Protein AF-0000000071788350 (afdb_homodimer)

Organism: Haemonchus contortus (NCBI:txid6289)

pLDDT: mean 89.68, std 15.96, range [26.06, 98.94]

Secondary structure (DSSP, 8-state):
--------------------EEEEEEEEEES-EEEEEE-SSHHHHHHHHHT-TT--EEEEETTTTEEEEESS--EEEEEEEEEEEEE--BGGGTBEEEEEEEEEEESS-EEEESSHHHHHHHTTTTSEEEEEPPPGGG----EEEEEESEEEEEEEEEEEEEEE---GGGS--/--------------------EEEEEEEEEES-EEEEEE-SSHHHHHHHHHT-TT--EEEEETTTTEEEEESS--EEEEEEEEEEEEE--BGGGTBEEEEEEEEEEESS-EEEESSHHHHHHHTTTTSEEEEEPPPGGG----EEEEEESEEEEEEEEEEEEEEE---GGGS--

Sequence (346 aa):
MIVLLVILTVLPSSRAISSTCFYLPNINLKGGTYDEFDASDITQCCIQCASQPCCAGYTYSKALKRCFMKSSINYSEQEDMMISGIRANANGGVGAKMKNVKIEGSGGSRITLENSDECQQYCTAFGVYSWSPPRYDDGRTSGECSCMKRITAVKYHFGSQSAIFPTVANLRIMIVLLVILTVLPSSRAISSTCFYLPNINLKGGTYDEFDASDITQCCIQCASQPCCAGYTYSKALKRCFMKSSINYSEQEDMMISGIRANANGGVGAKMKNVKIEGSGGSRITLENSDECQQYCTAFGVYSWSPPRYDDGRTSGECSCMKRITAVKYHFGSQSAIFPTVANLRI

Solvent-accessible surface area (backbone atoms only — not comparable to full-atom values): 18035 Å² total; per-residue (Å²): 136,87,82,82,79,81,81,81,76,80,74,79,78,73,73,73,74,72,56,38,54,48,77,34,77,32,24,32,65,40,55,6,44,58,47,69,48,82,34,96,46,64,66,56,47,36,47,56,32,56,72,34,89,55,40,43,25,35,25,29,31,66,85,74,30,30,28,39,33,13,36,22,59,42,33,48,43,78,34,85,55,19,34,17,32,38,38,37,73,25,80,93,42,58,14,27,70,36,69,24,24,37,56,39,56,42,84,56,52,77,51,75,36,75,47,50,69,61,34,49,64,72,22,42,84,40,27,23,33,18,24,32,64,45,57,81,88,64,78,49,78,45,11,45,24,34,27,16,63,39,79,66,39,43,28,48,33,87,75,10,33,22,36,41,39,70,27,64,86,72,49,79,121,135,87,81,82,80,80,82,82,76,80,72,80,77,72,73,71,76,71,59,36,54,49,76,34,78,32,25,33,63,40,54,7,45,57,49,68,49,80,33,96,44,65,66,55,46,36,47,57,31,56,72,33,89,54,38,43,24,34,26,28,30,66,86,74,30,30,27,40,33,13,36,21,58,42,32,48,44,78,34,84,57,20,35,18,32,37,39,37,73,24,80,93,40,60,15,26,68,38,70,24,24,38,58,39,57,43,84,57,52,76,50,74,35,73,45,48,70,60,33,49,64,73,24,43,83,40,26,23,33,18,23,33,63,44,56,82,88,64,77,50,78,44,11,45,23,36,26,15,64,38,78,67,40,44,30,48,32,86,74,11,34,22,36,41,40,69,26,66,84,72,49,79,122

InterPro domains:
  IPR000177 Apple domain [SM00223] (21-89)
  IPR000177 Apple domain [cd01100] (18-87)
  IPR003609 PAN/Apple domain [PS50948] (21-101)

Nearest PDB structures (foldseek):
  7qox-assembly1_A  TM=4.483E-01  e=6.383E-08  Homo sapiens
  7qot-assembly2_B  TM=4.403E-01  e=4.662E-07  Homo sapiens
  4a5v-assembly1_A  TM=4.209E-01  e=4.733E-05  Toxoplasma gondii RH
  2ll4-assembly1_M  TM=8.915E-01  e=3.122E-02  Toxoplasma gondii
  2yil-assembly1_A  TM=4.833E-01  e=4.631E-04  Sarcocystis muris

Radius of gyration: 24.4 Å; Cα contacts (8 Å, |Δi|>4): 890; chains: 2; bounding box: 67×64×84 Å

Structure (mmCIF, N/CA/C/O backbone):
data_AF-0000000071788350-model_v1
#
loop_
_entity.id
_entity.type
_entity.pdbx_description
1 polymer 'Apple domain-containing protein'
#
loop_
_atom_site.group_PDB
_atom_site.id
_atom_site.type_symbol
_atom_site.label_atom_id
_atom_site.label_alt_id
_atom_site.label_comp_id
_atom_site.label_asym_id
_atom_site.label_entity_id
_atom_site.label_seq_id
_atom_site.pdbx_PDB_ins_code
_atom_site.Cartn_x
_atom_site.Cartn_y
_atom_site.Cartn_z
_atom_site.occupancy
_atom_site.B_iso_or_equiv
_atom_site.auth_seq_id
_atom_site.auth_comp_id
_atom_site.auth_asym_id
_atom_site.auth_atom_id
_atom_site.pdbx_PDB_model_num
ATOM 1 N N . MET A 1 1 ? -2.822 -20.406 64.25 1 48.28 1 MET A N 1
ATOM 2 C CA . MET A 1 1 ? -2.125 -19.5 63.312 1 48.28 1 MET A CA 1
ATOM 3 C C . MET A 1 1 ? -2.652 -19.641 61.906 1 48.28 1 MET A C 1
ATOM 5 O O . MET A 1 1 ? -2.465 -20.672 61.25 1 48.28 1 MET A O 1
ATOM 9 N N . ILE A 1 2 ? -3.822 -19 61.5 1 60.75 2 ILE A N 1
ATOM 10 C CA . ILE A 1 2 ? -4.457 -19 60.188 1 60.75 2 ILE A CA 1
ATOM 11 C C . ILE A 1 2 ? -3.6 -18.203 59.219 1 60.75 2 ILE A C 1
ATOM 13 O O . ILE A 1 2 ? -3.348 -17.016 59.438 1 60.75 2 ILE A O 1
ATOM 17 N N . VAL A 1 3 ? -2.715 -18.875 58.344 1 62.09 3 VAL A N 1
ATOM 18 C CA . VAL A 1 3 ? -1.925 -18.312 57.25 1 62.09 3 VAL A CA 1
ATOM 19 C C . VAL A 1 3 ? -2.852 -17.828 56.125 1 62.09 3 VAL A C 1
ATOM 21 O O . VAL A 1 3 ? -3.553 -18.641 55.5 1 62.09 3 VAL A O 1
ATOM 24 N N . LEU A 1 4 ? -3.281 -16.516 56.188 1 62.19 4 LEU A N 1
ATOM 25 C CA . LEU A 1 4 ? -3.994 -15.891 55.062 1 62.19 4 LEU A CA 1
ATOM 26 C C . LEU A 1 4 ? -3.105 -15.812 53.844 1 62.19 4 LEU A C 1
ATOM 28 O O . LEU A 1 4 ? -2.092 -15.109 53.844 1 62.19 4 LEU A O 1
ATOM 32 N N . LEU A 1 5 ? -3.188 -16.797 52.844 1 62.38 5 LEU A N 1
ATOM 33 C CA . LEU A 1 5 ? -2.518 -16.75 51.562 1 62.38 5 LEU A CA 1
ATOM 34 C C . LEU A 1 5 ? -3.154 -15.695 50.656 1 62.38 5 LEU A C 1
ATOM 36 O O . LEU A 1 5 ? -4.312 -15.836 50.25 1 62.38 5 LEU A O 1
ATOM 40 N N . VAL A 1 6 ? -2.609 -14.445 50.625 1 62.16 6 VAL A N 1
ATOM 41 C CA . VAL A 1 6 ? -3.043 -13.422 49.688 1 62.16 6 VAL A CA 1
ATOM 42 C C . VAL A 1 6 ? -2.584 -13.789 48.281 1 62.16 6 VAL A C 1
ATOM 44 O O . VAL A 1 6 ? -1.383 -13.844 48 1 62.16 6 VAL A O 1
ATOM 47 N N . ILE A 1 7 ? -3.514 -14.375 47.375 1 61.56 7 ILE A N 1
ATOM 48 C CA . ILE A 1 7 ? -3.232 -14.578 45.969 1 61.56 7 ILE A CA 1
ATOM 49 C C . ILE A 1 7 ? -3.295 -13.25 45.219 1 61.56 7 ILE A C 1
ATOM 51 O O . ILE A 1 7 ? -4.363 -12.641 45.125 1 61.56 7 ILE A O 1
ATOM 55 N N . LEU A 1 8 ? -2.117 -12.594 44.938 1 59.84 8 LEU A N 1
ATOM 56 C CA . LEU A 1 8 ? -2.049 -11.438 44.031 1 59.84 8 LEU A CA 1
ATOM 57 C C . LEU A 1 8 ? -2.246 -11.859 42.594 1 59.84 8 LEU A C 1
ATOM 59 O O . LEU A 1 8 ? -1.359 -12.469 42 1 59.84 8 LEU A O 1
ATOM 63 N N . THR A 1 9 ? -3.482 -11.844 42.094 1 59.81 9 THR A N 1
ATOM 64 C CA . THR A 1 9 ? -3.703 -12.07 40.656 1 59.81 9 THR A CA 1
ATOM 65 C C . THR A 1 9 ? -3.281 -10.852 39.844 1 59.81 9 THR A C 1
ATOM 67 O O . THR A 1 9 ? -3.807 -9.75 40.031 1 59.81 9 THR A O 1
ATOM 70 N N . VAL A 1 10 ? -2.162 -10.812 39.281 1 60.16 10 VAL A N 1
ATOM 71 C CA . VAL A 1 10 ? -1.754 -9.805 38.312 1 60.16 10 VAL A CA 1
ATOM 72 C C . VAL A 1 10 ? -2.65 -9.891 37.094 1 60.16 10 VAL A C 1
ATOM 74 O O . VAL A 1 10 ? -2.596 -10.867 36.344 1 60.16 10 VAL A O 1
ATOM 77 N N . LEU A 1 11 ? -3.752 -9.102 37.062 1 59.94 11 LEU A N 1
ATOM 78 C CA . LEU A 1 11 ? -4.496 -8.969 35.812 1 59.94 11 LEU A CA 1
ATOM 79 C C . LEU A 1 11 ? -3.643 -8.305 34.719 1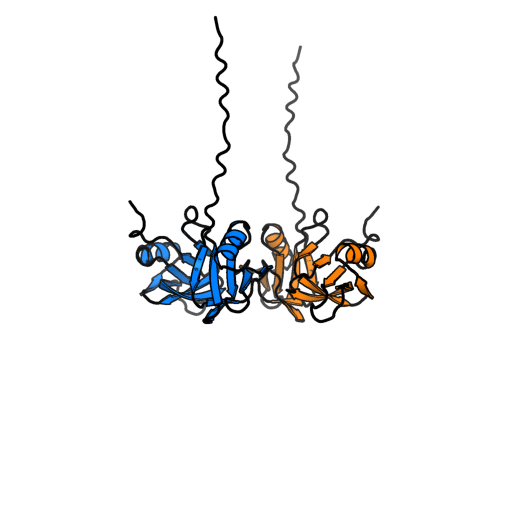 59.94 11 LEU A C 1
ATOM 81 O O . LEU A 1 11 ? -3.041 -7.258 34.969 1 59.94 11 LEU A O 1
ATOM 85 N N . PRO A 1 12 ? -3.34 -9.023 33.656 1 58.62 12 PRO A N 1
ATOM 86 C CA . PRO A 1 12 ? -2.639 -8.328 32.562 1 58.62 12 PRO A CA 1
ATOM 87 C C . PRO A 1 12 ? -3.404 -7.113 32.062 1 58.62 12 PRO A C 1
ATOM 89 O O . PRO A 1 12 ? -4.605 -7.203 31.797 1 58.62 12 PRO A O 1
ATOM 92 N N . SER A 1 13 ? -3.016 -5.922 32.281 1 54.94 13 SER A N 1
ATOM 93 C CA . SER A 1 13 ? -3.592 -4.73 31.672 1 54.94 13 SER A CA 1
ATOM 94 C C . SER A 1 13 ? -3.52 -4.805 30.156 1 54.94 13 SER A C 1
ATOM 96 O O . SER A 1 13 ? -2.438 -4.688 29.578 1 54.94 13 SER A O 1
ATOM 98 N N . SER A 1 14 ? -4.453 -5.43 29.531 1 51.44 14 SER A N 1
ATOM 99 C CA . SER A 1 14 ? -4.449 -5.285 28.078 1 51.44 14 SER A CA 1
ATOM 100 C C . SER A 1 14 ? -4.559 -3.818 27.672 1 51.44 14 SER A C 1
ATOM 102 O O . SER A 1 14 ? -5.562 -3.162 27.953 1 51.44 14 SER A O 1
ATOM 104 N N . ARG A 1 15 ? -3.496 -3.084 27.578 1 50.88 15 ARG A N 1
ATOM 105 C CA . ARG A 1 15 ? -3.561 -1.738 27.016 1 50.88 15 ARG A CA 1
ATOM 106 C C . ARG A 1 15 ? -4.469 -1.699 25.781 1 50.88 15 ARG A C 1
ATOM 108 O O . ARG A 1 15 ? -4.23 -2.41 24.812 1 50.88 15 ARG A O 1
ATOM 115 N N . ALA A 1 16 ? -5.676 -1.29 26.016 1 51.38 16 ALA A N 1
ATOM 116 C CA . ALA A 1 16 ? -6.555 -1.064 24.875 1 51.38 16 ALA A CA 1
ATOM 117 C C . ALA A 1 16 ? -5.867 -0.214 23.812 1 51.38 16 ALA A C 1
ATOM 119 O O . ALA A 1 16 ? -5.383 0.883 24.109 1 51.38 16 ALA A O 1
ATOM 120 N N . ILE A 1 17 ? -5.176 -0.782 22.859 1 52.47 17 ILE A N 1
ATOM 121 C CA . ILE A 1 17 ? -4.684 0.038 21.766 1 52.47 17 ILE A CA 1
ATOM 122 C C . ILE A 1 17 ? -5.781 0.997 21.312 1 52.47 17 ILE A C 1
ATOM 124 O O . ILE A 1 17 ? -6.891 0.57 20.984 1 52.47 17 ILE A O 1
ATOM 128 N N . SER A 1 18 ? -5.945 2.166 21.953 1 56.81 18 SER A N 1
ATOM 129 C CA . SER A 1 18 ? -6.898 3.176 21.5 1 56.81 18 SER A CA 1
ATOM 130 C C . SER A 1 18 ? -6.914 3.277 19.984 1 56.81 18 SER A C 1
ATOM 132 O O . SER A 1 18 ? -5.859 3.377 19.344 1 56.81 18 SER A O 1
ATOM 134 N N . SER A 1 19 ? -7.875 2.686 19.109 1 68.44 19 SER A N 1
ATOM 135 C CA . SER A 1 19 ? -8.086 2.727 17.672 1 68.44 19 SER A CA 1
ATOM 136 C C . SER A 1 19 ? -8.312 4.156 17.188 1 68.44 19 SER A C 1
ATOM 138 O O . SER A 1 19 ? -9.453 4.625 17.125 1 68.44 19 SER A O 1
ATOM 140 N N . THR A 1 20 ? -7.168 4.969 17.109 1 88.31 20 THR A N 1
ATOM 141 C CA . THR A 1 20 ? -7.391 6.352 16.719 1 88.31 20 THR A CA 1
ATOM 142 C C . THR A 1 20 ? -7.031 6.559 15.242 1 88.31 20 THR A C 1
ATOM 144 O O . THR A 1 20 ? -5.996 6.074 14.781 1 88.31 20 THR A O 1
ATOM 147 N N . CYS A 1 21 ? -8 7.07 14.562 1 95.94 21 CYS A N 1
ATOM 148 C CA . CYS A 1 21 ? -7.809 7.492 13.18 1 95.94 21 CYS A CA 1
ATOM 149 C C . CYS A 1 21 ? -8.164 8.969 13.008 1 95.94 21 CYS A C 1
ATOM 151 O O . CYS A 1 21 ? -9.031 9.484 13.711 1 95.94 21 CYS A O 1
ATOM 153 N N . PHE A 1 22 ? -7.445 9.609 12.125 1 96 22 PHE A N 1
ATOM 154 C CA . PHE A 1 22 ? -7.754 10.984 11.766 1 96 22 PHE A CA 1
ATOM 155 C C . PHE A 1 22 ? -8.625 11.039 10.516 1 96 22 PHE A C 1
ATOM 157 O O . PHE A 1 22 ? -8.203 10.609 9.438 1 96 22 PHE A O 1
ATOM 164 N N . TYR A 1 23 ? -9.711 11.602 10.664 1 95.62 23 TYR A N 1
ATOM 165 C CA . TYR A 1 23 ? -10.695 11.578 9.586 1 95.62 23 TYR A CA 1
ATOM 166 C C . TYR A 1 23 ? -10.391 12.633 8.539 1 95.62 23 TYR A C 1
ATOM 168 O O . TYR A 1 23 ? -10 13.758 8.867 1 95.62 23 TYR A O 1
ATOM 176 N N . LEU A 1 24 ? -10.578 12.242 7.258 1 97.44 24 LEU A N 1
ATOM 177 C CA . LEU A 1 24 ? -10.461 13.109 6.09 1 97.44 24 LEU A CA 1
ATOM 178 C C . LEU A 1 24 ? -11.773 13.164 5.32 1 97.44 24 LEU A C 1
ATOM 180 O O . LEU A 1 24 ? -11.961 12.438 4.34 1 97.44 24 LEU A O 1
ATOM 184 N N . PRO A 1 25 ? -12.594 14.102 5.68 1 96.88 25 PRO A N 1
ATOM 185 C CA . PRO A 1 25 ? -13.898 14.172 5.016 1 96.88 25 PRO A CA 1
ATOM 186 C C . PRO A 1 25 ? -13.789 14.523 3.535 1 96.88 25 PRO A C 1
ATOM 188 O O . PRO A 1 25 ? -12.945 15.336 3.15 1 96.88 25 PRO A O 1
ATOM 191 N N . ASN A 1 26 ? -14.578 13.875 2.705 1 97.88 26 ASN A N 1
ATOM 192 C CA . ASN A 1 26 ? -14.711 14.141 1.276 1 97.88 26 ASN A CA 1
ATOM 193 C C . ASN A 1 26 ? -13.414 13.844 0.53 1 97.88 26 ASN A C 1
ATOM 195 O O . ASN A 1 26 ? -13.133 14.461 -0.501 1 97.88 26 ASN A O 1
ATOM 199 N N . ILE A 1 27 ? -12.609 13.094 1.133 1 98.5 27 ILE A N 1
ATOM 200 C CA . ILE A 1 27 ? -11.352 12.703 0.501 1 98.5 27 ILE A CA 1
ATOM 201 C C . ILE A 1 27 ? -11.367 11.203 0.212 1 98.5 27 ILE A C 1
ATOM 203 O O . ILE A 1 27 ? -11.664 10.398 1.096 1 98.5 27 ILE A O 1
ATOM 207 N N . ASN A 1 28 ? -11.133 10.875 -1.004 1 98.88 28 ASN A N 1
ATOM 208 C CA . ASN A 1 28 ? -10.977 9.508 -1.472 1 98.88 28 ASN A CA 1
ATOM 209 C C . ASN A 1 28 ? -9.508 9.156 -1.687 1 98.88 28 ASN A C 1
ATOM 211 O O . ASN A 1 28 ? -8.875 9.648 -2.625 1 98.88 28 ASN A O 1
ATOM 215 N N . LEU A 1 29 ? -8.945 8.32 -0.759 1 98.75 29 LEU A N 1
ATOM 216 C CA . LEU A 1 29 ? -7.586 7.836 -0.967 1 98.75 29 LEU A CA 1
ATOM 217 C C . LEU A 1 29 ? -7.547 6.785 -2.074 1 98.75 29 LEU A C 1
ATOM 219 O O . LEU A 1 29 ? -8.203 5.746 -1.976 1 98.75 29 LEU A O 1
ATOM 223 N N . LYS A 1 30 ? -6.758 7.102 -3.055 1 98.38 30 LYS A N 1
ATOM 224 C CA . LYS A 1 30 ? -6.621 6.203 -4.195 1 98.38 30 LYS A CA 1
ATOM 225 C C . LYS A 1 30 ? -5.312 5.418 -4.121 1 98.38 30 LYS A C 1
ATOM 227 O O . LYS A 1 30 ? -4.277 5.957 -3.732 1 98.38 30 LYS A O 1
ATOM 232 N N . GLY A 1 31 ? -5.43 4.16 -4.488 1 96.62 31 GLY A N 1
ATOM 233 C CA . GLY A 1 31 ? -4.258 3.307 -4.426 1 96.62 31 GLY A CA 1
ATOM 234 C C . GLY A 1 31 ? -3.992 2.754 -3.037 1 96.62 31 GLY A C 1
ATOM 235 O O . GLY A 1 31 ? -4.613 3.184 -2.064 1 96.62 31 GLY A O 1
ATOM 236 N N . GLY A 1 32 ? -3.17 1.721 -2.943 1 98.5 32 GLY A N 1
ATOM 237 C CA . GLY A 1 32 ? -2.701 1.191 -1.674 1 98.5 32 GLY A CA 1
ATOM 238 C C . GLY A 1 32 ? -3.68 0.229 -1.029 1 98.5 32 GLY A C 1
ATOM 239 O O . GLY A 1 32 ? -3.465 -0.225 0.096 1 98.5 32 GLY A O 1
ATOM 240 N N . THR A 1 33 ? -4.777 -0.065 -1.741 1 98.81 33 THR A N 1
ATOM 241 C CA . THR A 1 33 ? -5.793 -0.948 -1.173 1 98.81 33 THR A CA 1
ATOM 242 C C . THR A 1 33 ? -5.262 -2.375 -1.06 1 98.81 33 THR A C 1
ATOM 244 O O . THR A 1 33 ? -4.746 -2.93 -2.031 1 98.81 33 THR A O 1
ATOM 247 N N . TYR A 1 34 ? -5.363 -2.918 0.165 1 98.44 34 TYR A N 1
ATOM 248 C CA . TYR A 1 34 ? -4.895 -4.289 0.336 1 98.44 34 TYR A CA 1
ATOM 249 C C . TYR A 1 34 ? -6.023 -5.195 0.813 1 98.44 34 TYR A C 1
ATOM 251 O O . TYR A 1 34 ? -5.902 -6.422 0.77 1 98.44 34 TYR A O 1
ATOM 259 N N . ASP A 1 35 ? -7.141 -4.562 1.257 1 98.56 35 ASP A N 1
ATOM 260 C CA . ASP A 1 35 ? -8.305 -5.301 1.746 1 98.56 35 ASP A CA 1
ATOM 261 C C . ASP A 1 35 ? -9.555 -4.43 1.715 1 98.56 35 ASP A C 1
ATOM 263 O O . ASP A 1 35 ? -9.469 -3.209 1.569 1 98.56 35 ASP A O 1
ATOM 267 N N . GLU A 1 36 ? -10.617 -5.055 1.751 1 98.75 36 GLU A N 1
ATOM 268 C CA . GLU A 1 36 ? -11.891 -4.34 1.836 1 98.75 36 GLU A CA 1
ATOM 269 C C . GLU A 1 36 ? -12.961 -5.199 2.5 1 98.75 36 GLU A C 1
ATOM 271 O O . GLU A 1 36 ? -12.805 -6.418 2.621 1 98.75 36 GLU A O 1
ATOM 276 N N . PHE A 1 37 ? -14 -4.598 3.004 1 98.5 37 PHE A N 1
ATOM 277 C CA . PHE A 1 37 ? -15.102 -5.328 3.611 1 98.5 37 PHE A CA 1
ATOM 278 C C . PHE A 1 37 ? -16.312 -4.43 3.779 1 98.5 37 PHE A C 1
ATOM 280 O O . PHE A 1 37 ? -16.203 -3.203 3.762 1 98.5 37 PHE A O 1
ATOM 287 N N . ASP A 1 38 ? -17.469 -5.035 3.855 1 98.56 38 ASP A N 1
ATOM 288 C CA . ASP A 1 38 ? -18.703 -4.289 4.078 1 98.56 38 ASP A CA 1
ATOM 289 C C . ASP A 1 38 ? -18.766 -3.734 5.5 1 98.56 38 ASP A C 1
ATOM 291 O O . ASP A 1 38 ? -18.375 -4.418 6.453 1 98.56 38 ASP A O 1
ATOM 295 N N . ALA A 1 39 ? -19.156 -2.484 5.602 1 98.5 39 ALA A N 1
ATOM 296 C CA . ALA A 1 39 ? -19.266 -1.834 6.906 1 98.5 39 ALA A CA 1
ATOM 297 C C . ALA A 1 39 ? -20.422 -0.841 6.922 1 98.5 39 ALA A C 1
ATOM 299 O O . ALA A 1 39 ? -20.594 -0.062 5.98 1 98.5 39 ALA A O 1
ATOM 300 N N . SER A 1 40 ? -21.188 -0.845 7.992 1 97.31 40 SER A N 1
ATOM 301 C CA . SER A 1 40 ? -22.328 0.057 8.102 1 97.31 40 SER A CA 1
ATOM 302 C C . SER A 1 40 ? -21.875 1.454 8.531 1 97.31 40 SER A C 1
ATOM 304 O O . SER A 1 40 ? -22.609 2.43 8.312 1 97.31 40 SER A O 1
ATOM 306 N N . ASP A 1 41 ? -20.656 1.453 9.094 1 96.44 41 ASP A N 1
ATOM 307 C CA . ASP A 1 41 ? -20.172 2.713 9.656 1 96.44 41 ASP A CA 1
ATOM 308 C C . ASP A 1 41 ? -18.672 2.832 9.508 1 96.44 41 ASP A C 1
ATOM 310 O O . ASP A 1 41 ? -17.938 1.836 9.609 1 96.44 41 ASP A O 1
ATOM 314 N N . ILE A 1 42 ? -18.25 4.035 9.414 1 97.25 42 ILE A N 1
ATOM 315 C CA . ILE A 1 42 ? -16.828 4.324 9.18 1 97.25 42 ILE A CA 1
ATOM 316 C C . ILE A 1 42 ? -16.016 3.893 10.398 1 97.25 42 ILE A C 1
ATOM 318 O O . ILE A 1 42 ? -14.82 3.623 10.281 1 97.25 42 ILE A O 1
ATOM 322 N N . THR A 1 43 ? -16.562 3.854 11.586 1 97 43 THR A N 1
ATOM 323 C CA . THR A 1 43 ? -15.852 3.471 12.797 1 97 43 THR A CA 1
ATOM 324 C C . THR A 1 43 ? -15.289 2.057 12.672 1 97 43 THR A C 1
ATOM 326 O O . THR A 1 43 ? -14.227 1.752 13.203 1 97 43 THR A O 1
ATOM 329 N N . GLN A 1 44 ? -15.977 1.239 11.914 1 98 44 GLN A N 1
ATOM 330 C CA . GLN A 1 44 ? -15.5 -0.124 11.695 1 98 44 GLN A CA 1
ATOM 331 C C . GLN A 1 44 ? -14.203 -0.134 10.891 1 98 44 GLN A C 1
ATOM 333 O O . GLN A 1 44 ? -13.328 -0.973 11.125 1 98 44 GLN A O 1
ATOM 338 N N . CYS A 1 45 ? -14.094 0.786 9.945 1 98.62 45 CYS A N 1
ATOM 339 C CA . CYS A 1 45 ? -12.867 0.905 9.156 1 98.62 45 CYS A CA 1
ATOM 340 C C . CYS A 1 45 ? -11.68 1.251 10.055 1 98.62 45 CYS A C 1
ATOM 342 O O . CYS A 1 45 ? -10.617 0.638 9.945 1 98.62 45 CYS A O 1
ATOM 344 N N . CYS A 1 46 ? -11.93 2.143 10.961 1 98.19 46 CYS A N 1
ATOM 345 C CA . CYS A 1 46 ? -10.867 2.59 11.852 1 98.19 46 CYS A CA 1
ATOM 346 C C . CYS A 1 46 ? -10.43 1.47 12.789 1 98.19 46 CYS A C 1
ATOM 348 O O . CYS A 1 46 ? -9.234 1.234 12.977 1 98.19 46 CYS A O 1
ATOM 350 N N . ILE A 1 47 ? -11.367 0.818 13.344 1 97.38 47 ILE A N 1
ATOM 351 C CA . ILE A 1 47 ? -11.07 -0.265 14.281 1 97.38 47 ILE A CA 1
ATOM 352 C C . ILE A 1 47 ? -10.234 -1.332 13.578 1 97.38 47 ILE A C 1
ATOM 354 O O . ILE A 1 47 ? -9.211 -1.777 14.109 1 97.38 47 ILE A O 1
ATOM 358 N N . GLN A 1 48 ? -10.672 -1.683 12.359 1 97.88 48 GLN A N 1
ATOM 359 C CA . GLN A 1 48 ? -9.938 -2.688 11.602 1 97.88 48 GLN A CA 1
ATOM 360 C C . GLN A 1 48 ? -8.539 -2.195 11.25 1 97.88 48 GLN A C 1
ATOM 362 O O . GLN A 1 48 ? -7.566 -2.953 11.336 1 97.88 48 GLN A O 1
ATOM 367 N N . CYS A 1 49 ? -8.422 -1.005 10.891 1 98.12 49 CYS A N 1
ATOM 368 C CA . CYS A 1 49 ? -7.129 -0.452 10.5 1 98.12 49 CYS A CA 1
ATOM 369 C C . CYS A 1 49 ? -6.18 -0.379 11.688 1 98.12 49 CYS A C 1
ATOM 371 O O . CYS A 1 49 ? -5.012 -0.75 11.578 1 98.12 49 CYS A O 1
ATOM 373 N N . ALA A 1 50 ? -6.684 0.045 12.805 1 95.5 50 ALA A N 1
ATOM 374 C CA . ALA A 1 50 ? -5.875 0.227 14.008 1 95.5 50 ALA A CA 1
ATOM 375 C C . ALA A 1 50 ? -5.336 -1.107 14.516 1 95.5 50 ALA A C 1
ATOM 377 O O . ALA A 1 50 ? -4.312 -1.151 15.203 1 95.5 50 ALA A O 1
ATOM 378 N N . SER A 1 51 ? -5.992 -2.119 14.117 1 94.62 51 SER A N 1
ATOM 379 C CA . SER A 1 51 ? -5.594 -3.438 14.594 1 94.62 51 SER A CA 1
ATOM 380 C C . SER A 1 51 ? -4.508 -4.047 13.711 1 94.62 51 SER A C 1
ATOM 382 O O . SER A 1 51 ? -3.957 -5.102 14.031 1 94.62 51 SER A O 1
ATOM 384 N N . GLN A 1 52 ? -4.176 -3.453 12.641 1 94.81 52 GLN A N 1
ATOM 385 C CA . GLN A 1 52 ? -3.199 -3.959 11.68 1 94.81 52 GLN A CA 1
ATOM 386 C C . GLN A 1 52 ? -1.991 -3.031 11.586 1 94.81 52 GLN A C 1
ATOM 388 O O . GLN A 1 52 ? -2.1 -1.912 11.078 1 94.81 52 GLN A O 1
ATOM 393 N N . PRO A 1 53 ? -0.938 -3.508 11.961 1 93 53 PRO A N 1
ATOM 394 C CA . PRO A 1 53 ? 0.248 -2.648 12 1 93 53 PRO A CA 1
ATOM 395 C C . PRO A 1 53 ? 0.634 -2.113 10.625 1 93 53 PRO A C 1
ATOM 397 O O . PRO A 1 53 ? 1.229 -1.038 10.516 1 93 53 PRO A O 1
ATOM 400 N N . CYS A 1 54 ? 0.299 -2.846 9.523 1 97 54 CYS A N 1
ATOM 401 C CA . CYS A 1 54 ? 0.717 -2.42 8.195 1 97 54 CYS A CA 1
ATOM 402 C C . CYS A 1 54 ? -0.333 -1.519 7.555 1 97 54 CYS A C 1
ATOM 404 O O . CYS A 1 54 ? -0.155 -1.055 6.43 1 97 54 CYS A O 1
ATOM 406 N N . CYS A 1 55 ? -1.395 -1.232 8.305 1 98.12 55 CYS A N 1
ATOM 407 C CA . CYS A 1 55 ? -2.434 -0.351 7.781 1 98.12 55 CYS A CA 1
ATOM 408 C C . CYS A 1 55 ? -2.047 1.112 7.961 1 98.12 55 CYS A C 1
ATOM 410 O O . CYS A 1 55 ? -1.656 1.528 9.055 1 98.12 55 CYS A O 1
ATOM 412 N N . ALA A 1 56 ? -2.088 1.872 6.871 1 98.06 56 ALA A N 1
ATOM 413 C CA . ALA A 1 56 ? -1.772 3.299 6.91 1 98.06 56 ALA A CA 1
ATOM 414 C C . ALA A 1 56 ? -3.039 4.137 7.059 1 98.06 56 ALA A C 1
ATOM 416 O O . ALA A 1 56 ? -2.998 5.242 7.605 1 98.06 56 ALA A O 1
ATOM 417 N N . GLY A 1 57 ? -4.125 3.639 6.516 1 98.5 57 GLY A N 1
ATOM 418 C CA . GLY A 1 57 ? -5.402 4.34 6.5 1 98.5 57 GLY A CA 1
ATOM 419 C C . GLY A 1 57 ? -6.5 3.559 5.805 1 98.5 57 GLY A C 1
ATOM 420 O O . GLY A 1 57 ? -6.352 2.365 5.539 1 98.5 57 GLY A O 1
ATOM 421 N N . TYR A 1 58 ? -7.621 4.305 5.551 1 98.88 58 TYR A N 1
ATOM 422 C CA . TYR A 1 58 ? -8.766 3.666 4.914 1 98.88 58 TYR A CA 1
ATOM 423 C C . TYR A 1 58 ? -9.633 4.695 4.199 1 98.88 58 TYR A C 1
ATOM 425 O O . TYR A 1 58 ? -9.484 5.898 4.414 1 98.88 58 TYR A O 1
ATOM 433 N N . THR A 1 59 ? -10.414 4.203 3.289 1 98.94 59 THR A N 1
ATOM 434 C CA . THR A 1 59 ? -11.492 4.977 2.68 1 98.94 59 THR A CA 1
ATOM 435 C C . THR A 1 59 ? -12.836 4.277 2.871 1 98.94 59 THR A C 1
ATOM 437 O O . THR A 1 59 ? -12.945 3.07 2.641 1 98.94 59 THR A O 1
ATOM 440 N N . TYR A 1 60 ? -13.789 5.031 3.352 1 98.88 60 TYR A N 1
ATOM 441 C CA . TYR A 1 60 ? -15.148 4.543 3.525 1 98.88 60 TYR A CA 1
ATOM 442 C C . TYR A 1 60 ? -16.078 5.117 2.461 1 98.88 60 TYR A C 1
ATOM 444 O O . TYR A 1 60 ? -16.141 6.336 2.281 1 98.88 60 TYR A O 1
ATOM 452 N N . SER A 1 61 ? -16.734 4.242 1.7 1 98.75 61 SER A N 1
ATOM 453 C CA . SER A 1 61 ? -17.75 4.66 0.747 1 98.75 61 SER A CA 1
ATOM 454 C C . SER A 1 61 ? -19.141 4.699 1.396 1 98.75 61 SER A C 1
ATOM 456 O O . SER A 1 61 ? -19.688 3.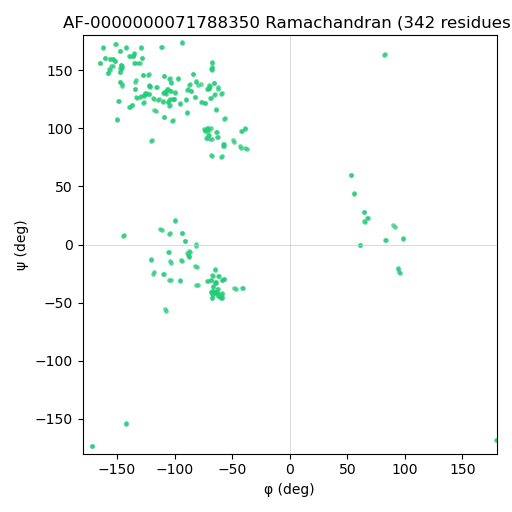656 1.742 1 98.75 61 SER A O 1
ATOM 458 N N . LYS A 1 62 ? -19.609 5.883 1.484 1 97.81 62 LYS A N 1
ATOM 459 C CA . LYS A 1 62 ? -20.953 6.027 2.037 1 97.81 62 LYS A CA 1
ATOM 460 C C . LYS A 1 62 ? -22 5.32 1.162 1 97.81 62 LYS A C 1
ATOM 462 O O . LYS A 1 62 ? -22.938 4.727 1.674 1 97.81 62 LYS A O 1
ATOM 467 N N . ALA A 1 63 ? -21.828 5.395 -0.145 1 97.81 63 ALA A N 1
ATOM 468 C CA . ALA A 1 63 ? -22.766 4.844 -1.108 1 97.81 63 ALA A CA 1
ATOM 469 C C . ALA A 1 63 ? -22.766 3.318 -1.069 1 97.81 63 ALA A C 1
ATOM 471 O O . ALA A 1 63 ? -23.828 2.691 -1.066 1 97.81 63 ALA A O 1
ATOM 472 N N . LEU A 1 64 ? -21.609 2.748 -0.952 1 97.94 64 LEU A N 1
ATOM 473 C CA . LEU A 1 64 ? -21.484 1.298 -1.043 1 97.94 64 LEU A CA 1
ATOM 474 C C . LEU A 1 64 ? -21.531 0.661 0.342 1 97.94 64 LEU A C 1
ATOM 476 O O . LEU A 1 64 ? -21.672 -0.558 0.466 1 97.94 64 LEU A O 1
ATOM 480 N N . LYS A 1 65 ? -21.391 1.553 1.347 1 98.56 65 LYS A N 1
ATOM 481 C CA . LYS A 1 65 ? -21.234 1.025 2.699 1 98.56 65 LYS A CA 1
ATOM 482 C C . LYS A 1 65 ? -20.094 0.007 2.77 1 98.56 65 LYS A C 1
ATOM 484 O O . LYS A 1 65 ? -20.297 -1.122 3.223 1 98.56 65 LYS A O 1
ATOM 489 N N . ARG A 1 66 ? -18.922 0.484 2.434 1 98.81 66 ARG A N 1
ATOM 490 C CA . ARG A 1 66 ? -17.781 -0.403 2.266 1 98.81 66 ARG A CA 1
ATOM 491 C C . ARG A 1 66 ? -16.484 0.292 2.674 1 98.81 66 ARG A C 1
ATOM 493 O O . ARG A 1 66 ? -16.297 1.476 2.387 1 98.81 66 ARG A O 1
ATOM 500 N N . CYS A 1 67 ? -15.586 -0.447 3.354 1 98.94 67 CYS A N 1
ATOM 501 C CA . CYS A 1 67 ? -14.266 0.035 3.729 1 98.94 67 CYS A CA 1
ATOM 502 C C . CYS A 1 67 ? -13.203 -0.47 2.758 1 98.94 67 CYS A C 1
ATOM 504 O O . CYS A 1 67 ? -13.141 -1.665 2.465 1 98.94 67 CYS A O 1
ATOM 506 N N . PHE A 1 68 ? -12.414 0.394 2.305 1 98.94 68 PHE A N 1
ATOM 507 C CA . PHE A 1 68 ? -11.219 0.072 1.526 1 98.94 68 PHE A CA 1
ATOM 508 C C . PHE A 1 68 ? -9.953 0.349 2.33 1 98.94 68 PHE A C 1
ATOM 510 O O . PHE A 1 68 ? -9.609 1.507 2.578 1 98.94 68 PHE A O 1
ATOM 517 N N . MET A 1 69 ? -9.266 -0.694 2.73 1 98.81 69 MET A N 1
ATOM 518 C CA . MET A 1 69 ? -8.109 -0.592 3.623 1 98.81 69 MET A CA 1
ATOM 519 C C . MET A 1 69 ? -6.836 -0.308 2.836 1 98.81 69 MET A C 1
ATOM 521 O O . MET A 1 69 ? -6.566 -0.958 1.824 1 98.81 69 MET A O 1
ATOM 525 N N . LYS A 1 70 ? -6.102 0.662 3.328 1 98.81 70 LYS A N 1
ATOM 526 C CA . LYS A 1 70 ? -4.922 1.13 2.609 1 98.81 70 LYS A CA 1
ATOM 527 C C . LYS A 1 70 ? -3.65 0.863 3.41 1 98.81 70 LYS A C 1
ATOM 529 O O . LYS A 1 70 ? -3.586 1.164 4.605 1 98.81 70 LYS A O 1
ATOM 534 N N . SER A 1 71 ? -2.607 0.357 2.723 1 98.62 71 SER A N 1
ATOM 535 C CA . SER A 1 71 ? -1.321 0.144 3.381 1 98.62 71 SER A CA 1
ATOM 536 C C . SER A 1 71 ? -0.305 1.201 2.961 1 98.62 71 SER A C 1
ATOM 538 O O . SER A 1 71 ? 0.82 1.222 3.465 1 98.62 71 SER A O 1
ATOM 540 N N . SER A 1 72 ? -0.694 1.981 2.045 1 98.44 72 SER A N 1
ATOM 541 C CA . SER A 1 72 ? 0.1 3.125 1.605 1 98.44 72 SER A CA 1
ATOM 542 C C . SER A 1 72 ? -0.789 4.234 1.057 1 98.44 72 SER A C 1
ATOM 544 O O . SER A 1 72 ? -1.938 3.992 0.681 1 98.44 72 SER A O 1
ATOM 546 N N . ILE A 1 73 ? -0.228 5.402 1.083 1 97.81 73 ILE A N 1
ATOM 547 C CA . ILE A 1 73 ? -0.897 6.57 0.519 1 97.81 73 ILE A CA 1
ATOM 548 C C . ILE A 1 73 ? -0.269 6.926 -0.827 1 97.81 73 ILE A C 1
ATOM 550 O O . ILE A 1 73 ? 0.918 7.254 -0.897 1 97.81 73 ILE A O 1
ATOM 554 N N . ASN A 1 74 ? -1.087 6.902 -1.868 1 98.38 74 ASN A N 1
ATOM 555 C CA . ASN A 1 74 ? -0.555 7.211 -3.191 1 98.38 74 ASN A CA 1
ATOM 556 C C . ASN A 1 74 ? -1.042 8.57 -3.689 1 98.38 74 ASN A C 1
ATOM 558 O O . ASN A 1 74 ? -0.236 9.43 -4.047 1 98.38 74 ASN A O 1
ATOM 562 N N . TYR A 1 75 ? -2.32 8.766 -3.738 1 98.31 75 TYR A N 1
ATOM 563 C CA . TYR A 1 75 ? -2.896 10.086 -3.977 1 98.31 75 TYR A CA 1
ATOM 564 C C . TYR A 1 75 ? -4.363 10.117 -3.564 1 98.31 75 TYR A C 1
ATOM 566 O O . TYR A 1 75 ? -4.934 9.094 -3.184 1 98.31 75 TYR A O 1
ATOM 574 N N . SER A 1 76 ? -4.926 11.359 -3.551 1 98.75 76 SER A N 1
ATOM 575 C CA . SER A 1 76 ? -6.312 11.492 -3.127 1 98.75 76 SER A CA 1
ATOM 576 C C . SER A 1 76 ? -7.113 12.344 -4.105 1 98.75 76 SER A C 1
ATOM 578 O O . SER A 1 76 ? -6.539 13.062 -4.922 1 98.75 76 SER A O 1
ATOM 580 N N . GLU A 1 77 ? -8.375 12.125 -4.094 1 98.62 77 GLU A N 1
ATOM 581 C CA . GLU A 1 77 ? -9.344 12.938 -4.824 1 98.62 77 GLU A CA 1
ATOM 582 C C . GLU A 1 77 ? -10.461 13.414 -3.91 1 98.62 77 GLU A C 1
ATOM 584 O O . GLU A 1 77 ? -10.859 12.703 -2.982 1 98.62 77 GLU A O 1
ATOM 589 N N . GLN A 1 78 ? -10.93 14.641 -4.211 1 97.94 78 GLN A N 1
ATOM 590 C CA . GLN A 1 78 ? -12.109 15.102 -3.49 1 97.94 78 GLN A CA 1
ATOM 591 C C . GLN A 1 78 ? -13.375 14.438 -4.016 1 97.94 78 GLN A C 1
ATOM 593 O O . GLN A 1 78 ? -13.633 14.445 -5.219 1 97.94 78 GLN A O 1
ATOM 598 N N . GLU A 1 79 ? -14.047 13.797 -3.111 1 97.81 79 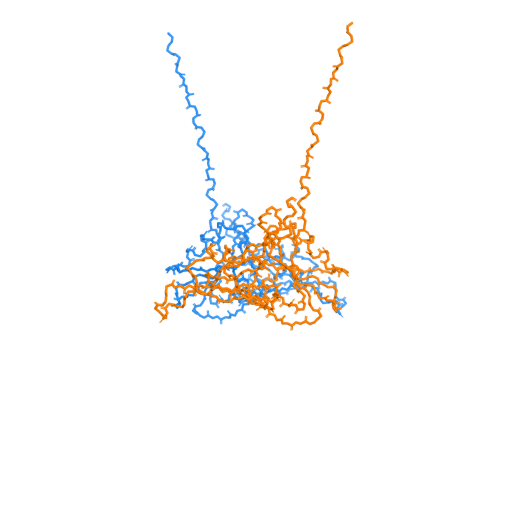GLU A N 1
ATOM 599 C CA . GLU A 1 79 ? -15.273 13.086 -3.459 1 97.81 79 GLU A CA 1
ATOM 600 C C . GLU A 1 79 ? -16.25 13.07 -2.287 1 97.81 79 GLU A C 1
ATOM 602 O O . GLU A 1 79 ? -15.961 12.5 -1.234 1 97.81 79 GLU A O 1
ATOM 607 N N . ASP A 1 80 ? -17.5 13.539 -2.391 1 96.69 80 ASP A N 1
ATOM 608 C CA . ASP A 1 80 ? -18.453 13.789 -1.308 1 96.69 80 ASP A CA 1
ATOM 609 C C . ASP A 1 80 ? -18.906 12.477 -0.677 1 96.69 80 ASP A C 1
ATOM 611 O O . ASP A 1 80 ? -19.203 12.422 0.521 1 96.69 80 ASP A O 1
ATOM 615 N N . MET A 1 81 ? -18.938 11.445 -1.454 1 97.56 81 MET A N 1
ATOM 616 C CA . MET A 1 81 ? -19.516 10.203 -0.935 1 97.56 81 MET A CA 1
ATOM 617 C C . MET A 1 81 ? -18.422 9.312 -0.35 1 97.56 81 MET A C 1
ATOM 619 O O . MET A 1 81 ? -18.688 8.156 0.002 1 97.56 81 MET A O 1
ATOM 623 N N . MET A 1 82 ? -17.219 9.938 -0.244 1 98.62 82 MET A N 1
ATOM 624 C CA . MET A 1 82 ? -16.094 9.195 0.312 1 98.62 82 MET A CA 1
ATOM 625 C C . MET A 1 82 ? -15.531 9.906 1.537 1 98.62 82 MET A C 1
ATOM 627 O O . MET A 1 82 ? -15.438 11.133 1.562 1 98.62 82 MET A O 1
ATOM 631 N N . ILE A 1 83 ? -15.219 9.141 2.617 1 98.56 83 ILE A N 1
ATOM 632 C CA . ILE A 1 83 ? -14.5 9.625 3.789 1 98.56 83 ILE A CA 1
ATOM 633 C C . ILE A 1 83 ? -13.297 8.734 4.07 1 98.56 83 ILE A C 1
ATOM 635 O O . ILE A 1 83 ? -13.438 7.512 4.184 1 98.56 83 ILE A O 1
ATOM 639 N N . SER A 1 84 ? -12.203 9.344 4.188 1 98.81 84 SER A N 1
ATOM 640 C CA . SER A 1 84 ? -11 8.562 4.477 1 98.81 84 SER A CA 1
ATOM 641 C C . SER A 1 84 ? -10.492 8.836 5.887 1 98.81 84 SER A C 1
ATOM 643 O O . SER A 1 84 ? -11.023 9.695 6.59 1 98.81 84 SER A O 1
ATOM 645 N N . GLY A 1 85 ? -9.547 8.031 6.305 1 98.25 85 GLY A N 1
ATOM 646 C CA . GLY A 1 85 ? -8.867 8.195 7.578 1 98.25 85 GLY A CA 1
ATOM 647 C C . GLY A 1 85 ? -7.422 7.75 7.543 1 98.25 85 GLY A C 1
ATOM 648 O O . GLY A 1 85 ? -7.055 6.863 6.77 1 98.25 85 GLY A O 1
ATOM 649 N N . ILE A 1 86 ? -6.68 8.469 8.375 1 98.31 86 ILE A N 1
ATOM 650 C CA . ILE A 1 86 ? -5.281 8.109 8.57 1 98.31 86 ILE A CA 1
ATOM 651 C C . ILE A 1 86 ? -5.094 7.492 9.961 1 98.31 86 ILE A C 1
ATOM 653 O O . ILE A 1 86 ? -5.57 8.039 10.953 1 98.31 86 ILE A O 1
ATOM 657 N N . ARG A 1 87 ? -4.449 6.383 9.961 1 97.44 87 ARG A N 1
ATOM 658 C CA . ARG A 1 87 ? -4.211 5.699 11.234 1 97.44 87 ARG A CA 1
ATOM 659 C C . ARG A 1 87 ? -3.211 6.465 12.086 1 97.44 87 ARG A C 1
ATOM 661 O O . ARG A 1 87 ? -2.172 6.906 11.594 1 97.44 87 ARG A O 1
ATOM 668 N N . ALA A 1 88 ? -3.52 6.566 13.383 1 96.06 88 ALA A N 1
ATOM 669 C CA . ALA A 1 88 ? -2.561 7.141 14.32 1 96.06 88 ALA A CA 1
ATOM 670 C C . ALA A 1 88 ? -1.368 6.211 14.523 1 96.06 88 ALA A C 1
ATOM 672 O O . ALA A 1 88 ? -1.534 4.996 14.648 1 96.06 88 ALA A O 1
ATOM 673 N N . ASN A 1 89 ? -0.22 6.766 14.492 1 95 89 ASN A N 1
ATOM 674 C CA . ASN A 1 89 ? 0.98 5.953 14.656 1 95 89 ASN A CA 1
ATOM 675 C C . ASN A 1 89 ? 2.062 6.703 15.43 1 95 89 ASN A C 1
ATOM 677 O O . ASN A 1 89 ? 3.213 6.262 15.477 1 95 89 ASN A O 1
ATOM 681 N N . ALA A 1 90 ? 1.724 7.797 15.922 1 92.25 90 ALA A N 1
ATOM 682 C CA . ALA A 1 90 ? 2.705 8.617 16.625 1 92.25 90 ALA A CA 1
ATOM 683 C C . ALA A 1 90 ? 2.104 9.234 17.891 1 92.25 90 ALA A C 1
ATOM 685 O O . ALA A 1 90 ? 0.881 9.25 18.062 1 92.25 90 ALA A O 1
ATOM 686 N N . ASN A 1 91 ? 2.971 9.695 18.797 1 88.88 91 ASN A N 1
ATOM 687 C CA . ASN A 1 91 ? 2.58 10.438 19.984 1 88.88 91 ASN A CA 1
ATOM 688 C C . ASN A 1 91 ? 1.579 9.656 20.828 1 88.88 91 ASN A C 1
ATOM 690 O O . ASN A 1 91 ? 0.549 10.195 21.234 1 88.88 91 ASN A O 1
ATOM 694 N N . GLY A 1 92 ? 1.853 8.352 20.984 1 86.94 92 GLY A N 1
ATOM 695 C CA . GLY A 1 92 ? 1.002 7.539 21.844 1 86.94 92 GLY A CA 1
ATOM 696 C C . GLY A 1 92 ? -0.397 7.352 21.281 1 86.94 92 GLY A C 1
ATOM 697 O O . GLY A 1 92 ? -1.366 7.27 22.047 1 86.94 92 GLY A O 1
ATOM 698 N N . GLY A 1 93 ? -0.478 7.516 19.984 1 89.88 93 GLY A N 1
ATOM 699 C CA . GLY A 1 93 ? -1.762 7.246 19.359 1 89.88 93 GLY A CA 1
ATOM 700 C C . GLY A 1 93 ? -2.574 8.5 19.109 1 89.88 93 GLY A C 1
ATOM 701 O O . GLY A 1 93 ? -3.729 8.43 18.672 1 89.88 93 GLY A O 1
ATOM 702 N N . VAL A 1 94 ? -2 9.672 19.375 1 90 94 VAL A N 1
ATOM 703 C CA . VAL A 1 94 ? -2.773 10.891 19.172 1 90 94 VAL A CA 1
ATOM 704 C C . VAL A 1 94 ? -2.178 11.688 18.016 1 90 94 VAL A C 1
ATOM 706 O O . VAL A 1 94 ? -2.488 12.867 17.828 1 90 94 VAL A O 1
ATOM 709 N N . GLY A 1 95 ? -1.307 11.094 17.234 1 94.62 95 GLY A N 1
ATOM 710 C CA . GLY A 1 95 ? -0.713 11.719 16.062 1 94.62 95 GLY A CA 1
ATOM 711 C C . GLY A 1 95 ? -0.417 10.734 14.938 1 94.62 95 GLY A C 1
ATOM 712 O O . GLY A 1 95 ? -0.508 9.516 15.133 1 94.62 95 GLY A O 1
ATOM 713 N N . ALA A 1 96 ? -0.157 11.258 13.82 1 96.88 96 ALA A N 1
ATOM 714 C CA . ALA A 1 96 ? 0.231 10.469 12.656 1 96.88 96 ALA A CA 1
ATOM 715 C C . ALA A 1 96 ? 1.391 11.125 11.914 1 96.88 96 ALA A C 1
ATOM 717 O O . ALA A 1 96 ? 1.302 12.281 11.508 1 96.88 96 ALA A O 1
ATOM 718 N N . LYS A 1 97 ? 2.438 10.406 11.844 1 97.38 97 LYS A N 1
ATOM 719 C CA . LYS A 1 97 ? 3.582 10.836 11.047 1 97.38 97 LYS A CA 1
ATOM 720 C C . LYS A 1 97 ? 3.688 10.031 9.75 1 97.38 97 LYS A C 1
ATOM 722 O O . LYS A 1 97 ? 3.576 8.805 9.766 1 97.38 97 LYS A O 1
ATOM 727 N N . MET A 1 98 ? 3.902 10.734 8.672 1 97.69 98 MET A N 1
ATOM 728 C CA . MET A 1 98 ? 3.947 10.078 7.367 1 97.69 98 MET A CA 1
ATOM 729 C C . MET A 1 98 ? 5.23 10.438 6.621 1 97.69 98 MET A C 1
ATOM 731 O O . MET A 1 98 ? 5.504 11.609 6.375 1 97.69 98 MET A O 1
ATOM 735 N N . LYS A 1 99 ? 5.93 9.375 6.316 1 97.81 99 LYS A N 1
ATOM 736 C CA . LYS A 1 99 ? 7.105 9.516 5.461 1 97.81 99 LYS A CA 1
ATOM 737 C C . LYS A 1 99 ? 6.727 9.445 3.986 1 97.81 99 LYS A C 1
ATOM 739 O O . LYS A 1 99 ? 5.867 8.648 3.6 1 97.81 99 LYS A O 1
ATOM 744 N N . ASN A 1 100 ? 7.324 10.328 3.145 1 98.62 100 ASN A N 1
ATOM 745 C CA . ASN A 1 100 ? 7.129 10.359 1.699 1 98.62 100 ASN A CA 1
ATOM 746 C C . ASN A 1 100 ? 5.688 10.711 1.336 1 98.62 100 ASN A C 1
ATOM 748 O O . ASN A 1 100 ? 5.152 10.203 0.347 1 98.62 100 ASN A O 1
ATOM 752 N N . VAL A 1 101 ? 5.082 11.414 2.168 1 98.81 101 VAL A N 1
ATOM 753 C CA . VAL A 1 101 ? 3.713 11.852 1.926 1 98.81 101 VAL A CA 1
ATOM 754 C C . VAL A 1 101 ? 3.633 13.375 2.047 1 98.81 101 VAL A C 1
ATOM 756 O O . VAL A 1 101 ? 4.164 13.953 2.996 1 98.81 101 VAL A O 1
ATOM 759 N N . LYS A 1 102 ? 3.055 13.953 1.06 1 98.75 102 LYS A N 1
ATOM 760 C CA . LYS A 1 102 ? 2.76 15.383 1.086 1 98.75 102 LYS A CA 1
ATOM 761 C C . LYS A 1 102 ? 1.279 15.641 1.358 1 98.75 102 LYS A C 1
ATOM 763 O O . LYS A 1 102 ? 0.414 15.008 0.75 1 98.75 102 LYS A O 1
ATOM 768 N N . ILE A 1 103 ? 1.016 16.516 2.271 1 98.75 103 ILE A N 1
ATOM 769 C CA . ILE A 1 103 ? -0.346 16.938 2.572 1 98.75 103 ILE A CA 1
ATOM 770 C C . ILE A 1 103 ? -0.57 18.359 2.047 1 98.75 103 ILE A C 1
ATOM 772 O O . ILE A 1 103 ? 0.3 19.219 2.182 1 98.75 103 ILE A O 1
ATOM 776 N N . GLU A 1 104 ? -1.612 18.484 1.407 1 98.31 104 GLU A N 1
ATOM 777 C CA . GLU A 1 104 ? -2.072 19.812 0.995 1 98.31 104 GLU A CA 1
ATOM 778 C C . GLU A 1 104 ? -3.311 20.234 1.779 1 98.31 104 GLU A C 1
ATOM 780 O O . GLU A 1 104 ? -4.125 19.391 2.164 1 98.31 104 GLU A O 1
ATOM 785 N N . GLY A 1 105 ? -3.396 21.469 2.051 1 97.62 105 GLY A N 1
ATOM 786 C CA . GLY A 1 105 ? -4.531 21.938 2.83 1 97.62 105 GLY A CA 1
ATOM 787 C C . GLY A 1 105 ? -4.613 23.453 2.912 1 97.62 105 GLY A C 1
ATOM 788 O O . GLY A 1 105 ? -3.975 24.156 2.129 1 97.62 105 GLY A O 1
ATOM 789 N N . SER A 1 106 ? -5.555 23.922 3.723 1 95.31 106 SER A N 1
ATOM 790 C CA . SER A 1 106 ? -5.809 25.344 3.889 1 95.31 106 SER A CA 1
ATOM 791 C C . SER A 1 106 ? -5.84 25.734 5.363 1 95.31 106 SER A C 1
ATOM 793 O O . SER A 1 106 ? -5.707 24.875 6.238 1 95.31 106 SER A O 1
ATOM 795 N N . GLY A 1 107 ? -5.852 27.094 5.566 1 93.62 107 GLY A N 1
ATOM 796 C CA . GLY A 1 107 ? -6.012 27.609 6.918 1 93.62 107 GLY A CA 1
ATOM 797 C C . GLY A 1 107 ? -4.695 27.797 7.645 1 93.62 107 GLY A C 1
ATOM 798 O O . GLY A 1 107 ? -4.66 27.828 8.875 1 93.62 107 GLY A O 1
ATOM 799 N N . GLY A 1 108 ? -3.654 27.797 6.844 1 94.88 108 GLY A N 1
ATOM 800 C CA . GLY A 1 108 ? -2.361 27.984 7.48 1 94.88 108 GLY A CA 1
ATOM 801 C C . GLY A 1 108 ? -1.409 28.828 6.656 1 94.88 108 GLY A C 1
ATOM 802 O O . GLY A 1 108 ? -1.835 29.766 5.969 1 94.88 108 GLY A O 1
ATOM 803 N N . SER A 1 109 ? -0.119 28.594 6.887 1 95.75 109 SER A N 1
ATOM 804 C CA . SER A 1 109 ? 0.922 29.391 6.246 1 95.75 109 SER A CA 1
ATOM 805 C C . SER A 1 109 ? 1.953 28.5 5.555 1 95.75 109 SER A C 1
ATOM 807 O O . SER A 1 109 ? 1.983 27.281 5.773 1 95.75 109 SER A O 1
ATOM 809 N N . ARG A 1 110 ? 2.678 29.203 4.613 1 97.25 110 ARG A N 1
ATOM 810 C CA . ARG A 1 110 ? 3.764 28.531 3.898 1 97.25 110 ARG A CA 1
ATOM 811 C C . ARG A 1 110 ? 5.066 29.312 4.043 1 97.25 110 ARG A C 1
ATOM 813 O O . ARG A 1 110 ? 5.086 30.531 3.906 1 97.25 110 ARG A O 1
ATOM 820 N N . ILE A 1 111 ? 6.055 28.594 4.398 1 97.44 111 ILE A N 1
ATOM 821 C CA . ILE A 1 111 ? 7.383 29.203 4.496 1 97.44 111 ILE A CA 1
ATOM 822 C C . ILE A 1 111 ? 8.43 28.203 4.004 1 97.44 111 ILE A C 1
ATOM 824 O O . ILE A 1 111 ? 8.102 27.062 3.648 1 97.44 111 ILE A O 1
ATOM 828 N N . THR A 1 112 ? 9.672 28.625 3.816 1 96.38 112 THR A N 1
ATOM 829 C CA . THR A 1 112 ? 10.773 27.734 3.465 1 96.38 112 THR A CA 1
ATOM 830 C C . THR A 1 112 ? 11.617 27.406 4.695 1 96.38 112 THR A C 1
ATOM 832 O O . THR A 1 112 ? 12.016 28.312 5.438 1 96.38 112 THR A O 1
ATOM 835 N N . LEU A 1 113 ? 11.773 26.109 4.934 1 96.94 113 LEU A N 1
ATOM 836 C CA . LEU A 1 113 ? 12.586 25.641 6.055 1 96.94 113 LEU A CA 1
ATOM 837 C C . LEU A 1 113 ? 13.508 24.5 5.629 1 96.94 113 LEU A C 1
ATOM 839 O O . LEU A 1 113 ? 13.273 23.859 4.602 1 96.94 113 LEU A O 1
ATOM 843 N N . GLU A 1 114 ? 14.516 24.172 6.43 1 94.56 114 GLU A N 1
ATOM 844 C CA . GLU A 1 114 ? 15.586 23.266 6.023 1 94.56 114 GLU A CA 1
ATOM 845 C C . GLU A 1 114 ? 15.148 21.812 6.16 1 94.56 114 GLU A C 1
ATOM 847 O O . GLU A 1 114 ? 15.609 20.953 5.41 1 94.56 114 GLU A O 1
ATOM 852 N N . ASN A 1 115 ? 14.344 21.578 7.188 1 96.38 115 ASN A N 1
ATOM 853 C CA . ASN A 1 115 ? 13.977 20.188 7.438 1 96.38 115 ASN A CA 1
ATOM 854 C C . ASN A 1 115 ? 12.602 20.078 8.094 1 96.38 115 ASN A C 1
ATOM 856 O O . ASN A 1 115 ? 12.016 21.094 8.492 1 96.38 115 ASN A O 1
ATOM 860 N N . SER A 1 116 ? 12.172 18.875 8.203 1 97.12 116 SER A N 1
ATOM 861 C CA . SER A 1 116 ? 10.82 18.609 8.695 1 97.12 116 SER A CA 1
ATOM 862 C C . SER A 1 116 ? 10.711 18.906 10.188 1 97.12 116 SER A C 1
ATOM 864 O O . SER A 1 116 ? 9.648 19.297 10.672 1 97.12 116 SER A O 1
ATOM 866 N N . ASP A 1 117 ? 11.773 18.719 10.945 1 96.81 117 ASP A N 1
ATOM 867 C CA . ASP A 1 117 ? 11.734 18.984 12.375 1 96.81 117 ASP A CA 1
ATOM 868 C C . ASP A 1 117 ? 11.453 20.453 12.656 1 96.81 117 ASP A C 1
ATOM 870 O O . ASP A 1 117 ? 10.625 20.781 13.508 1 96.81 117 ASP A O 1
ATOM 874 N N . GLU A 1 118 ? 12.125 21.297 11.898 1 97.44 118 GLU A N 1
ATOM 875 C CA . GLU A 1 118 ? 11.875 22.734 12.008 1 97.44 118 GLU A CA 1
ATOM 876 C C . GLU A 1 118 ? 10.445 23.078 11.594 1 97.44 118 GLU A C 1
ATOM 878 O O . GLU A 1 118 ? 9.812 23.938 12.211 1 97.44 118 GLU A O 1
ATOM 883 N N . CYS A 1 119 ? 9.984 22.469 10.578 1 98.19 119 CYS A N 1
ATOM 884 C CA . CYS A 1 119 ? 8.625 22.688 10.094 1 98.19 119 CYS A CA 1
ATOM 885 C C . CYS A 1 119 ? 7.605 22.312 11.164 1 98.19 119 CYS A C 1
ATOM 887 O O . CYS A 1 119 ? 6.672 23.078 11.422 1 98.19 119 CYS A O 1
ATOM 889 N N . GLN A 1 120 ? 7.785 21.172 11.812 1 96.38 120 GLN A N 1
ATOM 890 C CA . GLN A 1 120 ? 6.883 20.734 12.875 1 96.38 120 GLN A CA 1
ATOM 891 C C . GLN A 1 120 ? 6.832 21.75 14.008 1 96.38 120 GLN A C 1
ATOM 893 O O . GLN A 1 120 ? 5.754 22.047 14.523 1 96.38 120 GLN A O 1
ATOM 898 N N . GLN A 1 121 ? 7.965 22.266 14.359 1 95.5 121 GLN A N 1
ATOM 899 C CA . GLN A 1 121 ? 8.031 23.234 15.445 1 95.5 121 GLN A CA 1
ATOM 900 C C . GLN A 1 121 ? 7.332 24.531 15.055 1 95.5 121 GLN A C 1
ATOM 902 O O . GLN A 1 121 ? 6.641 25.141 15.875 1 95.5 121 GLN A O 1
ATOM 907 N N . TYR A 1 122 ? 7.559 24.891 13.789 1 96.75 122 TYR A N 1
ATOM 908 C CA . TYR A 1 122 ? 6.957 26.109 13.289 1 96.75 122 TYR A CA 1
ATOM 909 C C . TYR A 1 122 ? 5.438 26 13.25 1 96.75 122 TYR A C 1
ATOM 911 O O . TYR A 1 122 ? 4.73 26.984 13.484 1 96.75 122 TYR A O 1
ATOM 919 N N . CYS A 1 123 ? 4.898 24.812 13.016 1 97.38 123 CYS A N 1
ATOM 920 C CA . CYS A 1 123 ? 3.473 24.625 12.773 1 97.38 123 CYS A CA 1
ATOM 921 C C . CYS A 1 123 ? 2.766 24.141 14.031 1 97.38 123 CYS A C 1
ATOM 923 O O . CYS A 1 123 ? 1.692 23.547 13.953 1 97.38 123 CYS A O 1
ATOM 925 N N . THR A 1 124 ? 3.273 24.312 15.18 1 93.38 124 THR A N 1
ATOM 926 C CA . THR A 1 124 ? 2.775 23.734 16.422 1 93.38 124 THR A CA 1
ATOM 927 C C . THR A 1 124 ? 1.32 24.125 16.656 1 93.38 124 THR A C 1
ATOM 929 O O . THR A 1 124 ? 0.551 23.359 17.234 1 93.38 124 THR A O 1
ATOM 932 N N . ALA A 1 125 ? 0.888 25.281 16.172 1 92.56 125 ALA A N 1
ATOM 933 C CA . ALA A 1 125 ? -0.447 25.797 16.469 1 92.56 125 ALA A CA 1
ATOM 934 C C . ALA A 1 125 ? -1.467 25.297 15.453 1 92.56 125 ALA A C 1
ATOM 936 O O . ALA A 1 125 ? -2.672 25.484 15.625 1 92.56 125 ALA A O 1
ATOM 937 N N . PHE A 1 126 ? -1.108 24.625 14.398 1 94.81 126 PHE A N 1
ATOM 938 C CA . PHE A 1 126 ? -2.006 24.375 13.273 1 94.81 126 PHE A CA 1
ATOM 939 C C . PHE A 1 126 ? -2.494 22.922 13.297 1 94.81 126 PHE A C 1
ATOM 941 O O . PHE A 1 126 ? -3.555 22.609 12.758 1 94.81 126 PHE A O 1
ATOM 948 N N . GLY A 1 127 ? -1.645 21.984 13.828 1 94.5 127 GLY A N 1
ATOM 949 C CA . GLY A 1 127 ? -2.064 20.594 13.977 1 94.5 127 GLY A CA 1
ATOM 950 C C . GLY A 1 127 ? -1.672 19.719 12.805 1 94.5 127 GLY A C 1
ATOM 951 O O . GLY A 1 127 ? -1.743 18.5 12.891 1 94.5 127 GLY A O 1
ATOM 952 N N . VAL A 1 128 ? -1.406 20.375 11.656 1 97.88 128 VAL A N 1
ATOM 953 C CA . VAL A 1 128 ? -0.947 19.641 10.484 1 97.88 128 VAL A CA 1
ATOM 954 C C . VAL A 1 128 ? 0.23 20.359 9.844 1 97.88 128 VAL A C 1
ATOM 956 O O . VAL A 1 128 ? 0.185 21.578 9.648 1 97.88 128 VAL A O 1
ATOM 959 N N . TYR A 1 129 ? 1.248 19.641 9.508 1 98.38 129 TYR A N 1
ATOM 960 C CA . TYR A 1 129 ? 2.303 20.25 8.695 1 98.38 129 TYR A CA 1
ATOM 961 C C . TYR A 1 129 ? 2.723 19.297 7.57 1 98.38 129 TYR A C 1
ATOM 963 O O . TYR A 1 129 ? 2.518 18.094 7.656 1 98.38 129 TYR A O 1
ATOM 971 N N . SER A 1 130 ? 3.25 19.828 6.559 1 98.81 130 SER A N 1
ATOM 972 C CA . SER A 1 130 ? 3.861 19.125 5.441 1 98.81 130 SER A CA 1
ATOM 973 C C . SER A 1 130 ? 5.141 19.812 4.98 1 98.81 130 SER A C 1
ATOM 975 O O . SER A 1 130 ? 5.117 20.984 4.598 1 98.81 130 SER A O 1
ATOM 977 N N . TRP A 1 131 ? 6.215 19.141 5.055 1 98.75 131 TRP A N 1
ATOM 978 C CA . TRP A 1 131 ? 7.492 19.641 4.555 1 98.75 131 TRP A CA 1
ATOM 979 C C . TRP A 1 131 ? 7.93 18.859 3.309 1 98.75 131 TRP A C 1
ATOM 981 O O . TRP A 1 131 ? 7.898 17.641 3.291 1 98.75 131 TRP A O 1
ATOM 991 N N . SER A 1 132 ? 8.305 19.5 2.258 1 98.19 132 SER A N 1
ATOM 992 C CA . SER A 1 132 ? 8.797 18.891 1.028 1 98.19 132 SER A CA 1
ATOM 993 C C . SER A 1 132 ? 10.211 19.375 0.702 1 98.19 132 SER A C 1
ATOM 995 O O . SER A 1 132 ? 10.508 20.562 0.842 1 98.19 132 SER A O 1
ATOM 997 N N . PRO A 1 133 ? 11.07 18.484 0.318 1 96.12 133 PRO A N 1
ATOM 998 C CA . PRO A 1 133 ? 12.43 18.906 -0.042 1 96.12 133 PRO A CA 1
ATOM 999 C C . PRO A 1 133 ? 12.469 19.75 -1.307 1 96.12 133 PRO A C 1
ATOM 1001 O O . PRO A 1 133 ? 11.523 19.734 -2.096 1 96.12 133 PRO A O 1
ATOM 1004 N N . PRO A 1 134 ? 13.578 20.516 -1.346 1 91.94 134 PRO A N 1
ATOM 1005 C CA . PRO A 1 134 ? 13.711 21.312 -2.568 1 91.94 134 PRO A CA 1
ATOM 1006 C C . PRO A 1 134 ? 13.953 20.453 -3.809 1 91.94 134 PRO A C 1
ATOM 1008 O O . PRO A 1 134 ? 14.422 19.328 -3.697 1 91.94 134 PRO A O 1
ATOM 1011 N N . ARG A 1 135 ? 13.531 21 -4.879 1 80.88 135 ARG A N 1
ATOM 1012 C CA . ARG A 1 135 ? 13.852 20.328 -6.129 1 80.88 135 ARG A CA 1
ATOM 1013 C C . ARG A 1 135 ? 15.336 20.469 -6.461 1 80.88 135 ARG A C 1
ATOM 1015 O O . ARG A 1 135 ? 15.953 21.484 -6.148 1 80.88 135 ARG A O 1
ATOM 1022 N N . TYR A 1 136 ? 15.961 19.484 -6.828 1 73.06 136 TYR A N 1
ATOM 1023 C CA . TYR A 1 136 ? 17.391 19.469 -7.105 1 73.06 136 TYR A CA 1
ATOM 1024 C C . TYR A 1 136 ? 17.797 20.625 -7.996 1 73.06 136 TYR A C 1
ATOM 1026 O O . TYR A 1 136 ? 18.859 21.234 -7.805 1 73.06 136 TYR A O 1
ATOM 1034 N N . ASP A 1 137 ? 16.922 20.906 -8.906 1 71.56 137 ASP A N 1
ATOM 1035 C CA . ASP A 1 137 ? 17.359 21.828 -9.953 1 71.56 137 ASP A CA 1
ATOM 1036 C C . ASP A 1 137 ? 17.25 23.266 -9.477 1 71.56 137 ASP A C 1
ATOM 1038 O O . ASP A 1 137 ? 17.703 24.188 -10.172 1 71.56 137 ASP A O 1
ATOM 1042 N N . ASP A 1 138 ? 16.828 23.5 -8.289 1 66.44 138 ASP A N 1
ATOM 1043 C CA . ASP A 1 138 ? 16.531 24.891 -7.98 1 66.44 138 ASP A CA 1
ATOM 1044 C C . ASP A 1 138 ? 17.625 25.5 -7.105 1 66.44 138 ASP A C 1
ATOM 1046 O O . ASP A 1 138 ? 17.547 26.688 -6.742 1 66.44 138 ASP A O 1
ATOM 1050 N N . GLY A 1 139 ? 18.609 24.859 -6.941 1 68.62 139 GLY A N 1
ATOM 1051 C CA . GLY A 1 139 ? 19.703 25.438 -6.176 1 68.62 139 GLY A CA 1
ATOM 1052 C C . GLY A 1 139 ? 19.312 25.781 -4.75 1 68.62 139 GLY A C 1
ATOM 1053 O O . GLY A 1 139 ? 20.094 26.406 -4.023 1 68.62 139 GLY A O 1
ATOM 1054 N N . ARG A 1 140 ? 18.156 25.531 -4.484 1 71.25 140 ARG A N 1
ATOM 1055 C CA . ARG A 1 140 ? 17.719 25.859 -3.131 1 71.25 140 ARG A CA 1
ATOM 1056 C C . ARG A 1 140 ? 18.078 24.734 -2.158 1 71.25 140 ARG A C 1
ATOM 1058 O O . ARG A 1 140 ? 18.109 23.562 -2.541 1 71.25 140 ARG A O 1
ATOM 1065 N N . THR A 1 141 ? 18.359 25.234 -0.954 1 82 141 THR A N 1
ATOM 1066 C CA . THR A 1 141 ? 18.719 24.266 0.082 1 82 141 THR A CA 1
ATOM 1067 C C . THR A 1 141 ? 17.562 24.047 1.041 1 82 141 THR A C 1
ATOM 1069 O O . THR A 1 141 ? 17.531 23.047 1.763 1 82 141 THR A O 1
ATOM 1072 N N . SER A 1 142 ? 16.641 24.938 0.93 1 91.5 142 SER A N 1
ATOM 1073 C CA . SER A 1 142 ? 15.523 24.844 1.86 1 91.5 142 SER A CA 1
ATOM 1074 C C . SER A 1 142 ? 14.281 24.297 1.172 1 91.5 142 SER A C 1
ATOM 1076 O O . SER A 1 142 ? 14.008 24.641 0.017 1 91.5 142 SER A O 1
ATOM 1078 N N . GLY A 1 143 ? 13.555 23.469 1.984 1 96.38 143 GLY A N 1
ATOM 1079 C CA . GLY A 1 143 ? 12.32 22.891 1.479 1 96.38 143 GLY A CA 1
ATOM 1080 C C . GLY A 1 143 ? 11.086 23.703 1.822 1 96.38 143 GLY A C 1
ATOM 1081 O O . GLY A 1 143 ? 11.195 24.75 2.475 1 96.38 143 GLY A O 1
ATOM 1082 N N . GLU A 1 144 ? 9.969 23.312 1.302 1 97.19 144 GLU A N 1
ATOM 1083 C CA . GLU A 1 144 ? 8.703 24 1.532 1 97.19 144 GLU A CA 1
ATOM 1084 C C . GLU A 1 144 ? 7.977 23.438 2.75 1 97.19 144 GLU A C 1
ATOM 1086 O O . GLU A 1 144 ? 7.73 22.234 2.828 1 97.19 144 GLU A O 1
ATOM 1091 N N . CYS A 1 145 ? 7.68 24.359 3.654 1 98.56 145 CYS A N 1
ATOM 1092 C CA . CYS A 1 145 ? 6.906 24 4.84 1 98.56 145 CYS A CA 1
ATOM 1093 C C . CYS A 1 145 ? 5.508 24.609 4.777 1 98.56 145 CYS A C 1
ATOM 1095 O O . CYS A 1 145 ? 5.363 25.828 4.652 1 98.56 145 CYS A O 1
ATOM 1097 N N . SER A 1 146 ? 4.52 23.766 4.863 1 98.75 146 SER A N 1
ATOM 1098 C CA . SER A 1 146 ? 3.129 24.219 4.879 1 98.75 146 SER A CA 1
ATOM 1099 C C . SER A 1 146 ? 2.436 23.828 6.18 1 98.75 146 SER A C 1
ATOM 1101 O O . SER A 1 146 ? 2.441 22.656 6.566 1 98.75 146 SER A O 1
ATOM 1103 N N . CYS A 1 147 ? 1.882 24.766 6.828 1 98.19 147 CYS A N 1
ATOM 1104 C CA . CYS A 1 147 ? 0.995 24.531 7.961 1 98.19 147 CYS A CA 1
ATOM 1105 C C . CYS A 1 147 ? -0.465 24.562 7.527 1 98.19 147 CYS A C 1
ATOM 1107 O O . CYS A 1 147 ? -0.836 25.312 6.621 1 98.19 147 CYS A O 1
ATOM 1109 N N . MET A 1 148 ? -1.183 23.719 8.141 1 97 148 MET A N 1
ATOM 1110 C CA . MET A 1 148 ? -2.576 23.641 7.715 1 97 148 MET A CA 1
ATOM 1111 C C . MET A 1 148 ? -3.49 23.312 8.891 1 97 148 MET A C 1
ATOM 1113 O O . MET A 1 148 ? -3.062 22.688 9.852 1 97 148 MET A O 1
ATOM 1117 N N . LYS A 1 149 ? -4.742 23.75 8.727 1 95.44 149 LYS A N 1
ATOM 1118 C CA . LYS A 1 149 ? -5.797 23.391 9.672 1 95.44 149 LYS A CA 1
ATOM 1119 C C . LYS A 1 149 ? -6.801 22.438 9.047 1 95.44 149 LYS A C 1
ATOM 1121 O O . LYS A 1 149 ? -7.438 21.641 9.75 1 95.44 149 LYS A O 1
ATOM 1126 N N . ARG A 1 150 ? -6.844 22.547 7.711 1 95.62 150 ARG A N 1
ATOM 1127 C CA . ARG A 1 150 ? -7.75 21.672 6.969 1 95.62 150 ARG A CA 1
ATOM 1128 C C . ARG A 1 150 ? -7.02 20.969 5.832 1 95.62 150 ARG A C 1
ATOM 1130 O O . ARG A 1 150 ? -6.371 21.609 5.008 1 95.62 150 ARG A O 1
ATOM 1137 N N . ILE A 1 151 ? -7.203 19.656 5.875 1 97.62 151 ILE A N 1
ATOM 1138 C CA . ILE A 1 151 ? -6.539 18.859 4.848 1 97.62 151 ILE A CA 1
ATOM 1139 C C . ILE A 1 151 ? -7.449 18.734 3.623 1 97.62 151 ILE A C 1
ATOM 1141 O O . ILE A 1 151 ? -8.625 18.406 3.746 1 97.62 151 ILE A O 1
ATOM 1145 N N . THR A 1 152 ? -6.859 18.969 2.41 1 97.44 152 THR A N 1
ATOM 1146 C CA . THR A 1 152 ? -7.664 18.906 1.194 1 97.44 152 THR A CA 1
ATOM 1147 C C . THR A 1 152 ? -7.156 17.797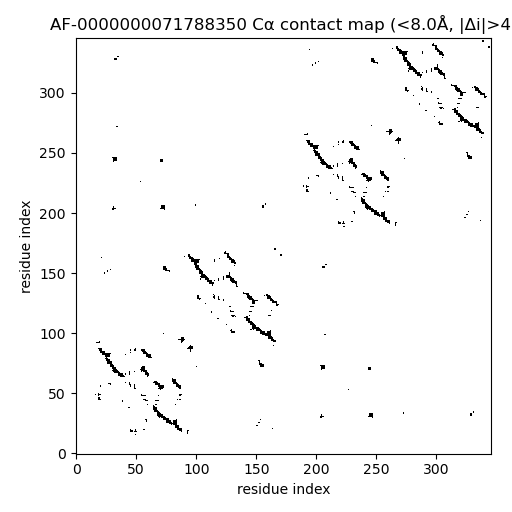 0.272 1 97.44 152 THR A C 1
ATOM 1149 O O . THR A 1 152 ? -7.895 17.312 -0.591 1 97.44 152 THR A O 1
ATOM 1152 N N . ALA A 1 153 ? -5.926 17.438 0.406 1 98.44 153 ALA A N 1
ATOM 1153 C CA . ALA A 1 153 ? -5.363 16.375 -0.43 1 98.44 153 ALA A CA 1
ATOM 1154 C C . ALA A 1 153 ? -4.145 15.742 0.233 1 98.44 153 ALA A C 1
ATOM 1156 O O . ALA A 1 153 ? -3.467 16.391 1.04 1 98.44 153 ALA A O 1
ATOM 1157 N N . VAL A 1 154 ? -3.916 14.531 -0.055 1 98.62 154 VAL A N 1
ATOM 1158 C CA . VAL A 1 154 ? -2.734 13.789 0.369 1 98.62 154 VAL A CA 1
ATOM 1159 C C . VAL A 1 154 ? -2.17 13 -0.81 1 98.62 154 VAL A C 1
ATOM 1161 O O . VAL A 1 154 ? -2.924 12.445 -1.61 1 98.62 154 VAL A O 1
ATOM 1164 N N . LYS A 1 155 ? -0.816 12.945 -0.949 1 98.5 155 LYS A N 1
ATOM 1165 C CA . LYS A 1 155 ? -0.219 12.203 -2.053 1 98.5 155 LYS A CA 1
ATOM 1166 C C . LYS A 1 155 ? 1.188 11.727 -1.698 1 98.5 155 LYS A C 1
ATOM 1168 O O . LYS A 1 155 ? 1.862 12.336 -0.866 1 98.5 155 LYS A O 1
ATOM 1173 N N . TYR A 1 156 ? 1.556 10.688 -2.328 1 98.69 156 TYR A N 1
ATOM 1174 C CA . TYR A 1 156 ? 2.938 10.234 -2.238 1 98.69 156 TYR A CA 1
ATOM 1175 C C . TYR A 1 156 ? 3.889 11.242 -2.869 1 98.69 156 TYR A C 1
ATOM 1177 O O . TYR A 1 156 ? 3.643 11.727 -3.977 1 98.69 156 TYR A O 1
ATOM 1185 N N . HIS A 1 157 ? 4.852 11.586 -2.164 1 98.25 157 HIS A N 1
ATOM 1186 C CA . HIS A 1 157 ? 5.918 12.477 -2.605 1 98.25 157 HIS A CA 1
ATOM 1187 C C . HIS A 1 157 ? 7.234 12.156 -1.905 1 98.25 157 HIS A C 1
ATOM 1189 O O . HIS A 1 157 ? 7.414 12.492 -0.733 1 98.25 157 HIS A O 1
ATOM 1195 N N . PHE A 1 158 ? 8.141 11.578 -2.645 1 97.5 158 PHE A N 1
ATOM 1196 C CA . PHE A 1 158 ? 9.375 11.07 -2.051 1 97.5 158 PHE A CA 1
ATOM 1197 C C . PHE A 1 158 ? 10.141 12.188 -1.353 1 97.5 158 PHE A C 1
ATOM 1199 O O . PHE A 1 158 ? 10.359 13.25 -1.932 1 97.5 158 PHE A O 1
ATOM 1206 N N . GLY A 1 159 ? 10.5 11.906 -0.163 1 97.31 159 GLY A N 1
ATOM 1207 C CA . GLY A 1 159 ? 11.289 12.844 0.609 1 97.31 159 GLY A CA 1
ATOM 1208 C C . GLY A 1 159 ? 10.445 13.734 1.512 1 97.31 159 GLY A C 1
ATOM 1209 O O . GLY A 1 159 ? 10.961 14.328 2.461 1 97.31 159 GLY A O 1
ATOM 1210 N N . SER A 1 160 ? 9.195 13.922 1.186 1 98.44 160 SER A N 1
ATOM 1211 C CA . SER A 1 160 ? 8.32 14.742 2.01 1 98.44 160 SER A CA 1
ATOM 1212 C C . SER A 1 160 ? 8.039 14.086 3.354 1 98.44 160 SER A C 1
ATOM 1214 O O . SER A 1 160 ? 8.125 12.859 3.479 1 98.44 160 SER A O 1
ATOM 1216 N N . GLN A 1 161 ? 7.809 14.914 4.316 1 98.62 161 GLN A N 1
ATOM 1217 C CA . GLN A 1 161 ? 7.426 14.484 5.656 1 98.62 161 GLN A CA 1
ATOM 1218 C C . GLN A 1 161 ? 6.246 15.305 6.18 1 98.62 161 GLN A C 1
ATOM 1220 O O . GLN A 1 161 ? 6.281 16.531 6.16 1 98.62 161 GLN A O 1
ATOM 1225 N N . SER A 1 162 ? 5.277 14.594 6.578 1 98.75 162 SER A N 1
ATOM 1226 C CA . SER A 1 162 ? 4.082 15.273 7.062 1 98.75 162 SER A CA 1
ATOM 1227 C C . SER A 1 162 ? 3.553 14.625 8.336 1 98.75 162 SER A C 1
ATOM 1229 O O . SER A 1 162 ? 3.918 13.492 8.664 1 98.75 162 SER A O 1
ATOM 1231 N N . ALA A 1 163 ? 2.688 15.406 9.055 1 98.19 163 ALA A N 1
ATOM 1232 C CA . ALA A 1 163 ? 2.141 14.852 10.289 1 98.19 163 ALA A CA 1
ATOM 1233 C C . ALA A 1 163 ? 0.845 15.555 10.68 1 98.19 163 ALA A C 1
ATOM 1235 O O . ALA A 1 163 ? 0.609 16.703 10.281 1 98.19 163 ALA A O 1
ATOM 1236 N N . ILE A 1 164 ? 0.043 14.836 11.25 1 97 164 ILE A N 1
ATOM 1237 C CA . ILE A 1 164 ? -1.103 15.32 12.008 1 97 164 ILE A CA 1
ATOM 1238 C C . ILE A 1 164 ? -0.82 15.195 13.508 1 97 164 ILE A C 1
ATOM 1240 O O . ILE A 1 164 ? -0.411 14.133 13.977 1 97 164 ILE A O 1
ATOM 1244 N N . PHE A 1 165 ? -0.915 16.219 14.266 1 93.12 165 PHE A N 1
ATOM 1245 C CA . PHE A 1 165 ? -0.527 16.172 15.672 1 93.12 165 PHE A CA 1
ATOM 1246 C C . PHE A 1 165 ? -1.423 17.078 16.516 1 93.12 165 PHE A C 1
ATOM 1248 O O . PHE A 1 165 ? -2.08 17.984 15.977 1 93.12 165 PHE A O 1
ATOM 1255 N N . PRO A 1 166 ? -1.584 16.719 17.766 1 84.69 166 PRO A N 1
ATOM 1256 C CA . PRO A 1 166 ? -2.438 17.531 18.641 1 84.69 166 PRO A CA 1
ATOM 1257 C C . PRO A 1 166 ? -1.916 18.953 18.812 1 84.69 166 PRO A C 1
ATOM 1259 O O . PRO A 1 166 ? -0.702 19.172 18.828 1 84.69 166 PRO A O 1
ATOM 1262 N N . THR A 1 167 ? -2.867 19.828 18.672 1 77.12 167 THR A N 1
ATOM 1263 C CA . THR A 1 167 ? -2.467 21.219 18.906 1 77.12 167 THR A CA 1
ATOM 1264 C C . THR A 1 167 ? -2.346 21.5 20.406 1 77.12 167 THR A C 1
ATOM 1266 O O . THR A 1 167 ? -2.947 20.812 21.219 1 77.12 167 THR A O 1
ATOM 1269 N N . VAL A 1 168 ? -1.246 22.281 20.859 1 58.69 168 VAL A N 1
ATOM 1270 C CA . VAL A 1 168 ? -1.051 22.703 22.234 1 58.69 168 VAL A CA 1
ATOM 1271 C C . VAL A 1 168 ? -2.383 23.141 22.844 1 58.69 168 VAL A C 1
ATOM 1273 O O . VAL A 1 168 ? -2.598 23.016 24.047 1 58.69 168 VAL A O 1
ATOM 1276 N N . ALA A 1 169 ? -3.223 23.766 22.141 1 50.72 169 ALA A N 1
ATOM 1277 C CA . ALA A 1 169 ? -4.473 24.172 22.781 1 50.72 169 ALA A CA 1
ATOM 1278 C C . ALA A 1 169 ? -5.293 22.953 23.203 1 50.72 169 ALA A C 1
ATOM 1280 O O . ALA A 1 169 ? -6.016 23 24.203 1 50.72 169 ALA A O 1
ATOM 1281 N N . ASN A 1 170 ? -5.242 21.906 22.5 1 44 170 ASN A N 1
ATOM 1282 C CA . ASN A 1 170 ? -6.023 20.734 22.859 1 44 170 ASN A CA 1
ATOM 1283 C C . ASN A 1 170 ? -5.27 19.828 23.844 1 44 170 ASN A C 1
ATOM 1285 O O . ASN A 1 170 ? -5.711 18.734 24.156 1 44 170 ASN A O 1
ATOM 1289 N N . LEU A 1 171 ? -4.027 20.031 24.094 1 37.78 171 LEU A N 1
ATOM 1290 C CA . LEU A 1 171 ? -3.301 19.359 25.172 1 37.78 171 LEU A CA 1
ATOM 1291 C C . LEU A 1 171 ? -3.816 19.812 26.531 1 37.78 171 LEU A C 1
ATOM 1293 O O . LEU A 1 171 ? -3.744 21 26.875 1 37.78 171 LEU A O 1
ATOM 1297 N N . ARG A 1 172 ? -4.988 19.281 26.906 1 34.41 172 ARG A N 1
ATOM 1298 C CA . ARG A 1 172 ? -5.402 19.516 28.297 1 34.41 172 ARG A CA 1
ATOM 1299 C C . ARG A 1 172 ? -4.207 19.469 29.234 1 34.41 172 ARG A C 1
ATOM 1301 O O . ARG A 1 172 ? -3.531 18.438 29.328 1 34.41 172 ARG A O 1
ATOM 1308 N N . ILE A 1 173 ? -3.471 20.469 29.375 1 26.06 173 ILE A N 1
ATOM 1309 C CA . ILE A 1 173 ? -2.678 20.531 30.594 1 26.06 173 ILE A CA 1
ATOM 1310 C C . ILE A 1 173 ? -3.596 20.438 31.812 1 26.06 173 ILE A C 1
ATOM 1312 O O . ILE A 1 173 ? -4.637 21.109 31.859 1 26.06 173 ILE A O 1
ATOM 1316 N N . MET B 1 1 ? 42.812 -31.391 42 1 47.84 1 MET B N 1
ATOM 1317 C CA . MET B 1 1 ? 41.5 -31.531 41.375 1 47.84 1 MET B CA 1
ATOM 1318 C C . MET B 1 1 ? 41.156 -30.281 40.562 1 47.84 1 MET B C 1
ATOM 1320 O O . MET B 1 1 ? 40.938 -29.203 41.125 1 47.84 1 MET B O 1
ATOM 1324 N N . ILE B 1 2 ? 41.688 -30.094 39.281 1 60.56 2 ILE B N 1
ATOM 1325 C CA . ILE B 1 2 ? 41.469 -28.984 38.344 1 60.56 2 ILE B CA 1
ATOM 1326 C C . ILE B 1 2 ? 40.031 -29.031 37.844 1 60.56 2 ILE B C 1
ATOM 1328 O O . ILE B 1 2 ? 39.594 -30.016 37.25 1 60.56 2 ILE B O 1
ATOM 1332 N N . VAL B 1 3 ? 39.031 -28.172 38.406 1 63.03 3 VAL B N 1
ATOM 1333 C CA . VAL B 1 3 ? 37.656 -27.984 37.969 1 63.03 3 VAL B CA 1
ATOM 1334 C C . VAL B 1 3 ? 37.625 -27.266 36.625 1 63.03 3 VAL B C 1
ATOM 1336 O O . VAL B 1 3 ? 38.062 -26.125 36.5 1 63.03 3 VAL B O 1
ATOM 1339 N N . LEU B 1 4 ? 37.625 -28.062 35.469 1 62.16 4 LEU B N 1
ATOM 1340 C CA . LEU B 1 4 ? 37.406 -27.5 34.125 1 62.16 4 LEU B CA 1
ATOM 1341 C C . LEU B 1 4 ? 36 -26.891 34.031 1 62.16 4 LEU B C 1
ATOM 1343 O O . LEU B 1 4 ? 35 -27.594 34.094 1 62.16 4 LEU B O 1
ATOM 1347 N N . LEU B 1 5 ? 35.812 -25.531 34.219 1 62.38 5 LEU B N 1
ATOM 1348 C CA . LEU B 1 5 ? 34.594 -24.797 33.969 1 62.38 5 LEU B CA 1
ATOM 1349 C C . LEU B 1 5 ? 34.312 -24.688 32.5 1 62.38 5 LEU B C 1
ATOM 1351 O O . LEU B 1 5 ? 35.062 -24.016 31.766 1 62.38 5 LEU B O 1
ATOM 1355 N N . VAL B 1 6 ? 33.5 -25.609 31.906 1 62.41 6 VAL B N 1
ATOM 1356 C CA . VAL B 1 6 ? 33.062 -25.516 30.516 1 62.41 6 VAL B CA 1
ATOM 1357 C C . VAL B 1 6 ? 32.031 -24.391 30.375 1 62.41 6 VAL B C 1
ATOM 1359 O O . VAL B 1 6 ? 30.938 -24.469 30.938 1 62.41 6 VAL B O 1
ATOM 1362 N N . ILE B 1 7 ? 32.469 -23.125 29.922 1 61.56 7 ILE B N 1
ATOM 1363 C CA . ILE B 1 7 ? 31.547 -22.047 29.578 1 61.56 7 ILE B CA 1
ATOM 1364 C C . ILE B 1 7 ? 30.844 -22.375 28.266 1 61.56 7 ILE B C 1
ATOM 1366 O O . ILE B 1 7 ? 31.484 -22.438 27.203 1 61.56 7 ILE B O 1
ATOM 1370 N N . LEU B 1 8 ? 29.562 -22.891 28.297 1 60.06 8 LEU B N 1
ATOM 1371 C CA . LEU B 1 8 ? 28.719 -23.047 27.109 1 60.06 8 LEU B CA 1
ATOM 1372 C C . LEU B 1 8 ? 28.219 -21.688 26.625 1 60.06 8 LEU B C 1
ATOM 1374 O O . LEU B 1 8 ? 27.359 -21.062 27.266 1 60.06 8 LEU B O 1
ATOM 1378 N N . THR B 1 9 ? 28.938 -21.031 25.719 1 60.03 9 THR B N 1
ATOM 1379 C CA . THR B 1 9 ? 28.422 -19.812 25.094 1 60.03 9 THR B CA 1
ATOM 1380 C C . THR B 1 9 ? 27.328 -20.141 24.094 1 60.03 9 THR B C 1
ATOM 1382 O O . THR B 1 9 ? 27.562 -20.875 23.141 1 60.03 9 THR B O 1
ATOM 1385 N N . VAL B 1 10 ? 26.109 -20.047 24.422 1 61.03 10 VAL B N 1
ATOM 1386 C CA . VAL B 1 10 ? 25 -20.125 23.484 1 61.03 10 VAL B CA 1
ATOM 1387 C C . VAL B 1 10 ? 25.078 -18.969 22.484 1 61.03 10 VAL B C 1
ATOM 1389 O O . VAL B 1 10 ? 24.906 -17.812 22.844 1 61.03 10 VAL B O 1
ATOM 1392 N N . LEU B 1 11 ? 25.734 -19.188 21.328 1 60.31 11 LEU B N 1
ATOM 1393 C CA . LEU B 1 11 ? 25.641 -18.203 20.25 1 60.31 11 LEU B CA 1
ATOM 1394 C C . LEU B 1 11 ? 24.203 -18.094 19.75 1 60.31 11 LEU B C 1
ATOM 1396 O O . LEU B 1 11 ? 23.562 -19.094 19.453 1 60.31 11 LEU B O 1
ATOM 1400 N N . PRO B 1 12 ? 23.594 -16.922 19.906 1 58.47 12 PRO B N 1
ATOM 1401 C CA . PRO B 1 12 ? 22.266 -16.781 19.297 1 58.47 12 PRO B CA 1
ATOM 1402 C C . PRO B 1 12 ? 22.281 -17.047 17.797 1 58.47 12 PRO B C 1
ATOM 1404 O O . PRO B 1 12 ? 23.141 -16.5 17.078 1 58.47 12 PRO B O 1
ATOM 1407 N N . SER B 1 13 ? 21.781 -18.094 17.281 1 55.12 13 SER B N 1
ATOM 1408 C C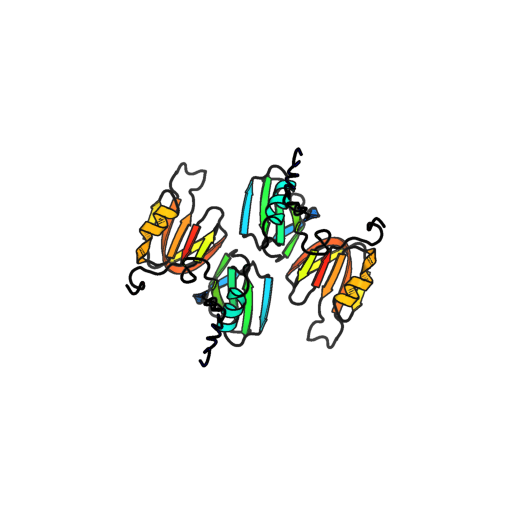A . SER B 1 13 ? 21.594 -18.297 15.844 1 55.12 13 SER B CA 1
ATOM 1409 C C . SER B 1 13 ? 20.734 -17.188 15.227 1 55.12 13 SER B C 1
ATOM 1411 O O . SER B 1 13 ? 19.531 -17.125 15.461 1 55.12 13 SER B O 1
ATOM 1413 N N . SER B 1 14 ? 21.312 -16.109 14.867 1 51.56 14 SER B N 1
ATOM 1414 C CA . SER B 1 14 ? 20.516 -15.18 14.086 1 51.56 14 SER B CA 1
ATOM 1415 C C . SER B 1 14 ? 19.984 -15.836 12.812 1 51.56 14 SER B C 1
ATOM 1417 O O . SER B 1 14 ? 20.766 -16.25 11.953 1 51.56 14 SER B O 1
ATOM 1419 N N . ARG B 1 15 ? 18.875 -16.5 12.812 1 50.81 15 ARG B N 1
ATOM 1420 C CA . ARG B 1 15 ? 18.266 -16.984 11.578 1 50.81 15 ARG B CA 1
ATOM 1421 C C . ARG B 1 15 ? 18.344 -15.922 10.477 1 50.81 15 ARG B C 1
ATOM 1423 O O . ARG B 1 15 ? 17.828 -14.82 10.633 1 50.81 15 ARG B O 1
ATOM 1430 N N . ALA B 1 16 ? 19.328 -16.078 9.648 1 51.12 16 ALA B N 1
ATOM 1431 C CA . ALA B 1 16 ? 19.375 -15.219 8.469 1 51.12 16 ALA B CA 1
ATOM 1432 C C . ALA B 1 16 ? 18.031 -15.188 7.762 1 51.12 16 ALA B C 1
ATOM 1434 O O . ALA B 1 16 ? 17.484 -16.234 7.391 1 51.12 16 ALA B O 1
ATOM 1435 N N . ILE B 1 17 ? 17.125 -14.305 8.117 1 52.38 17 ILE B N 1
ATOM 1436 C CA . ILE B 1 17 ? 15.922 -14.188 7.301 1 52.38 17 ILE B CA 1
ATOM 1437 C C . ILE B 1 17 ? 16.297 -14.242 5.82 1 52.38 17 ILE B C 1
ATOM 1439 O O . ILE B 1 17 ? 17.125 -13.461 5.355 1 52.38 17 ILE B O 1
ATOM 1443 N N . SER B 1 18 ? 16.469 -15.438 5.219 1 56.75 18 SER B N 1
ATOM 1444 C CA . SER B 1 18 ? 16.703 -15.562 3.783 1 56.75 18 SER B CA 1
ATOM 1445 C C . SER B 1 18 ? 15.867 -14.562 2.994 1 56.75 18 SER B C 1
ATOM 1447 O O . SER B 1 18 ? 14.656 -14.453 3.213 1 56.75 18 SER B O 1
ATOM 1449 N N . SER B 1 19 ? 16.328 -13.312 2.467 1 67.94 19 SER B N 1
ATOM 1450 C CA . SER B 1 19 ? 15.703 -12.273 1.65 1 67.94 19 SER B CA 1
ATOM 1451 C C . SER B 1 19 ? 15.234 -12.836 0.309 1 67.94 19 SER B C 1
ATOM 1453 O O . SER B 1 19 ? 15.984 -12.812 -0.671 1 67.94 19 SER B O 1
ATOM 1455 N N . THR B 1 20 ? 14.07 -13.625 0.338 1 88.25 20 THR B N 1
ATOM 1456 C CA . THR B 1 20 ? 13.672 -14.219 -0.935 1 88.25 20 THR B CA 1
ATOM 1457 C C . THR B 1 20 ? 12.523 -13.422 -1.559 1 88.25 20 THR B C 1
ATOM 1459 O O . THR B 1 20 ? 11.578 -13.047 -0.869 1 88.25 20 THR B O 1
ATOM 1462 N N . CYS B 1 21 ? 12.797 -13.031 -2.768 1 95.88 21 CYS B N 1
ATOM 1463 C CA . CYS B 1 21 ? 11.773 -12.406 -3.598 1 95.88 21 CYS B CA 1
ATOM 1464 C C . CYS B 1 21 ? 11.578 -13.188 -4.895 1 95.88 21 CYS B C 1
ATOM 1466 O O . CYS B 1 21 ? 12.516 -13.789 -5.41 1 95.88 21 CYS B O 1
ATOM 1468 N N . PHE B 1 22 ? 10.359 -13.195 -5.355 1 96 22 PHE B N 1
ATOM 1469 C CA . PHE B 1 22 ? 10.047 -13.797 -6.648 1 96 22 PHE B CA 1
ATOM 1470 C C . PHE B 1 22 ? 10.047 -12.734 -7.746 1 96 22 PHE B C 1
ATOM 1472 O O . PHE B 1 22 ? 9.227 -11.812 -7.723 1 96 22 PHE B O 1
ATOM 1479 N N . TYR B 1 23 ? 10.844 -12.945 -8.672 1 95.56 23 TYR B N 1
ATOM 1480 C CA . TYR B 1 23 ? 11.047 -11.922 -9.688 1 95.56 23 TYR B CA 1
ATOM 1481 C C . TYR B 1 23 ? 9.945 -11.977 -10.742 1 95.56 23 TYR B C 1
ATOM 1483 O O . TYR B 1 23 ? 9.523 -13.055 -11.148 1 95.56 23 TYR B O 1
ATOM 1491 N N . LEU B 1 24 ? 9.508 -10.766 -11.18 1 97.38 24 LEU B N 1
ATOM 1492 C CA . LEU B 1 24 ? 8.539 -10.555 -12.25 1 97.38 24 LEU B CA 1
ATOM 1493 C C . LEU B 1 24 ? 9.148 -9.719 -13.375 1 97.38 24 LEU B C 1
ATOM 1495 O O . LEU B 1 24 ? 8.945 -8.5 -13.422 1 97.38 24 LEU B O 1
ATOM 1499 N N . PRO B 1 25 ? 9.75 -10.391 -14.297 1 96.88 25 PRO B N 1
ATOM 1500 C CA . PRO B 1 25 ? 10.406 -9.633 -15.375 1 96.88 25 PRO B CA 1
ATOM 1501 C C . PRO B 1 25 ? 9.406 -8.867 -16.25 1 96.88 25 PRO B C 1
ATOM 1503 O O . PRO B 1 25 ? 8.32 -9.367 -16.531 1 96.88 25 PRO B O 1
ATOM 1506 N N . ASN B 1 26 ? 9.75 -7.66 -16.609 1 97.88 26 ASN B N 1
ATOM 1507 C CA . ASN B 1 26 ? 9.008 -6.812 -17.531 1 97.88 26 ASN B CA 1
ATOM 1508 C C . ASN B 1 26 ? 7.641 -6.438 -16.969 1 97.88 26 ASN B C 1
ATOM 1510 O O . ASN B 1 26 ? 6.688 -6.219 -17.719 1 97.88 26 ASN B O 1
ATOM 1514 N N . ILE B 1 27 ? 7.523 -6.547 -15.727 1 98.5 27 ILE B N 1
ATOM 1515 C CA . ILE B 1 27 ? 6.281 -6.18 -15.055 1 98.5 27 ILE B CA 1
ATOM 1516 C C . ILE B 1 27 ? 6.52 -4.969 -14.148 1 98.5 27 ILE B C 1
ATOM 1518 O O . ILE B 1 27 ? 7.453 -4.965 -13.344 1 98.5 27 ILE B O 1
ATOM 1522 N N . ASN B 1 28 ? 5.766 -3.969 -14.367 1 98.88 28 ASN B N 1
ATOM 1523 C CA . ASN B 1 28 ? 5.742 -2.766 -13.539 1 98.88 28 ASN B CA 1
ATOM 1524 C C . ASN B 1 28 ? 4.551 -2.762 -12.594 1 98.88 28 ASN B C 1
ATOM 1526 O O . ASN B 1 28 ? 3.406 -2.609 -13.023 1 98.88 28 ASN B O 1
ATOM 1530 N N . LEU B 1 29 ? 4.824 -2.986 -11.273 1 98.75 29 LEU B N 1
ATOM 1531 C CA . LEU B 1 29 ? 3.758 -2.871 -10.289 1 98.75 29 LEU B CA 1
ATOM 1532 C C . LEU B 1 29 ? 3.389 -1.409 -10.055 1 98.75 29 LEU B C 1
ATOM 1534 O O . LEU B 1 29 ? 4.234 -0.611 -9.641 1 98.75 29 LEU B O 1
ATOM 1538 N N . LYS B 1 30 ? 2.145 -1.149 -10.289 1 98.44 30 LYS B N 1
ATOM 1539 C CA . LYS B 1 30 ? 1.645 0.212 -10.125 1 98.44 30 LYS B CA 1
ATOM 1540 C C . LYS B 1 30 ? 0.853 0.349 -8.828 1 98.44 30 LYS B C 1
ATOM 1542 O O . LYS B 1 30 ? 0.103 -0.555 -8.453 1 98.44 30 LYS B O 1
ATOM 1547 N N . GLY B 1 31 ? 1.076 1.468 -8.18 1 96.69 31 GLY B N 1
ATOM 1548 C CA . GLY B 1 31 ? 0.4 1.694 -6.914 1 96.69 31 GLY B CA 1
ATOM 1549 C C . GLY B 1 31 ? 1.096 1.032 -5.742 1 96.69 31 GLY B C 1
ATOM 1550 O O . GLY B 1 31 ? 2.021 0.241 -5.93 1 96.69 31 GLY B O 1
ATOM 1551 N N . GLY B 1 32 ? 0.748 1.442 -4.531 1 98.56 32 GLY B N 1
ATOM 1552 C CA . GLY B 1 32 ? 1.211 0.795 -3.316 1 98.56 32 GLY B CA 1
ATOM 1553 C C . GLY B 1 32 ? 2.594 1.249 -2.887 1 98.56 32 GLY B C 1
ATOM 1554 O O . GLY B 1 32 ? 3.158 0.718 -1.929 1 98.56 32 GLY B O 1
ATOM 1555 N N . THR B 1 33 ? 3.154 2.23 -3.621 1 98.81 33 THR B N 1
ATOM 1556 C CA . THR B 1 33 ? 4.5 2.693 -3.303 1 98.81 33 THR B CA 1
ATOM 1557 C C . THR B 1 33 ? 4.516 3.434 -1.968 1 98.81 33 THR B C 1
ATOM 1559 O O . THR B 1 33 ? 3.713 4.34 -1.746 1 98.81 33 THR B O 1
ATOM 1562 N N . TYR B 1 34 ? 5.406 2.971 -1.07 1 98.44 34 TYR B N 1
ATOM 1563 C CA . TYR B 1 34 ? 5.484 3.65 0.218 1 98.44 34 TYR B CA 1
ATOM 1564 C C . TYR B 1 34 ? 6.883 4.215 0.455 1 98.44 34 TYR B C 1
ATOM 1566 O O . TYR B 1 34 ? 7.082 5.035 1.353 1 98.44 34 TYR B O 1
ATOM 1574 N N . ASP B 1 35 ? 7.852 3.789 -0.394 1 98.5 35 ASP B N 1
ATOM 1575 C CA . ASP B 1 35 ? 9.234 4.242 -0.291 1 98.5 35 ASP B CA 1
ATOM 1576 C C . ASP B 1 35 ? 9.992 4.008 -1.599 1 98.5 35 ASP B C 1
ATOM 1578 O O . ASP B 1 35 ? 9.523 3.266 -2.465 1 98.5 35 ASP B O 1
ATOM 1582 N N . GLU B 1 36 ? 11.016 4.676 -1.74 1 98.69 36 GLU B N 1
ATOM 1583 C CA . GLU B 1 36 ? 11.883 4.469 -2.895 1 98.69 36 GLU B CA 1
ATOM 1584 C C . GLU B 1 36 ? 13.328 4.863 -2.578 1 98.69 36 GLU B C 1
ATOM 1586 O O . GLU B 1 36 ? 13.586 5.555 -1.59 1 98.69 36 GLU B O 1
ATOM 1591 N N . PHE B 1 37 ? 14.273 4.379 -3.324 1 98.5 37 PHE B N 1
ATOM 1592 C CA . PHE B 1 37 ? 15.672 4.73 -3.139 1 98.5 37 PHE B CA 1
ATOM 1593 C C . PHE B 1 37 ? 16.5 4.328 -4.355 1 98.5 37 PHE B C 1
ATOM 1595 O O . PHE B 1 37 ? 16.062 3.486 -5.152 1 98.5 37 PHE B O 1
ATOM 1602 N N . ASP B 1 38 ? 17.609 4.973 -4.531 1 98.5 38 ASP B N 1
ATOM 1603 C CA . ASP B 1 38 ? 18.516 4.641 -5.625 1 98.5 38 ASP B CA 1
ATOM 1604 C C . ASP B 1 38 ? 19.203 3.293 -5.383 1 98.5 38 ASP B C 1
ATOM 1606 O O . ASP B 1 38 ? 19.609 2.988 -4.258 1 98.5 38 ASP B O 1
ATOM 1610 N N . ALA B 1 39 ? 19.234 2.498 -6.414 1 98.44 39 ALA B N 1
ATOM 1611 C CA . ALA B 1 39 ? 19.875 1.188 -6.328 1 98.44 39 ALA B CA 1
ATOM 1612 C C . ALA B 1 39 ? 20.531 0.815 -7.648 1 98.44 39 ALA B C 1
ATOM 1614 O O . ALA B 1 39 ? 19.953 0.985 -8.719 1 98.44 39 ALA B O 1
ATOM 1615 N N . SER B 1 40 ? 21.719 0.248 -7.57 1 97.19 40 SER B N 1
ATOM 1616 C CA . SER B 1 40 ? 22.453 -0.136 -8.773 1 97.19 40 SER B CA 1
ATOM 1617 C C . SER B 1 40 ? 21.984 -1.485 -9.305 1 97.19 40 SER B C 1
ATOM 1619 O O . SER B 1 40 ? 22.188 -1.808 -10.477 1 97.19 40 SER B O 1
ATOM 1621 N N . ASP B 1 41 ? 21.312 -2.188 -8.375 1 96.31 41 ASP B N 1
ATOM 1622 C CA . ASP B 1 41 ? 20.906 -3.549 -8.719 1 96.31 41 ASP B CA 1
ATOM 1623 C C . ASP B 1 41 ? 19.594 -3.922 -8.039 1 96.31 41 ASP B C 1
ATOM 1625 O O . ASP B 1 41 ? 19.344 -3.512 -6.902 1 96.31 41 ASP B O 1
ATOM 1629 N N . ILE B 1 42 ? 18.906 -4.777 -8.68 1 97.19 42 ILE B N 1
ATOM 1630 C CA . ILE B 1 42 ? 17.578 -5.18 -8.211 1 97.19 42 ILE B CA 1
ATOM 1631 C C . ILE B 1 42 ? 17.703 -5.949 -6.902 1 97.19 42 ILE B C 1
ATOM 1633 O O . ILE B 1 42 ? 16.766 -6.004 -6.113 1 97.19 42 ILE B O 1
ATOM 1637 N N . THR B 1 43 ? 18.812 -6.594 -6.629 1 96.94 43 THR B N 1
ATOM 1638 C CA . THR B 1 43 ? 19.016 -7.367 -5.406 1 96.94 43 THR B CA 1
ATOM 1639 C C . THR B 1 43 ? 18.859 -6.477 -4.176 1 96.94 43 THR B C 1
ATOM 1641 O O . THR B 1 43 ? 18.391 -6.926 -3.131 1 96.94 43 THR B O 1
ATOM 1644 N N . GLN B 1 44 ? 19.203 -5.223 -4.34 1 97.94 44 GLN B N 1
ATOM 1645 C CA . GLN B 1 44 ? 19.062 -4.281 -3.232 1 97.94 44 GLN B CA 1
ATOM 1646 C C . GLN B 1 44 ? 17.594 -4.055 -2.885 1 97.94 44 GLN B C 1
ATOM 1648 O O . GLN B 1 44 ? 17.234 -3.881 -1.715 1 97.94 44 GLN B O 1
ATOM 1653 N N . CYS B 1 45 ? 16.734 -4.047 -3.896 1 98.56 45 CYS B N 1
ATOM 1654 C CA . CYS B 1 45 ? 15.305 -3.9 -3.67 1 98.56 45 CYS B CA 1
ATOM 1655 C C . CYS B 1 45 ? 14.766 -5.059 -2.842 1 98.56 45 CYS B C 1
ATOM 1657 O O . CYS B 1 45 ? 14.023 -4.848 -1.881 1 98.56 45 CYS B O 1
ATOM 1659 N N . CYS B 1 46 ? 15.227 -6.227 -3.178 1 98.12 46 CYS B N 1
ATOM 1660 C CA . CYS B 1 46 ? 14.758 -7.422 -2.488 1 98.12 46 CYS B CA 1
ATOM 1661 C C . CYS B 1 46 ? 15.219 -7.434 -1.036 1 98.12 46 CYS B C 1
ATOM 1663 O O . CYS B 1 46 ? 14.43 -7.715 -0.131 1 98.12 46 CYS B O 1
ATOM 1665 N N . ILE B 1 47 ? 16.453 -7.137 -0.838 1 97.31 47 ILE B N 1
ATOM 1666 C CA . ILE B 1 47 ? 17 -7.133 0.509 1 97.31 47 ILE B CA 1
ATOM 1667 C C . ILE B 1 47 ? 16.234 -6.152 1.388 1 97.31 47 ILE B C 1
ATOM 1669 O O . ILE B 1 47 ? 15.828 -6.492 2.504 1 97.31 47 ILE B O 1
ATOM 1673 N N . GLN B 1 48 ? 15.992 -4.965 0.823 1 97.81 48 GLN B N 1
ATOM 1674 C CA . GLN B 1 48 ? 15.25 -3.955 1.572 1 97.81 48 GLN B CA 1
ATOM 1675 C C . GLN B 1 48 ? 13.82 -4.41 1.839 1 97.81 48 GLN B C 1
ATOM 1677 O O . GLN B 1 48 ? 13.297 -4.219 2.939 1 97.81 48 GLN B O 1
ATOM 1682 N N . CYS B 1 49 ? 13.227 -4.98 0.912 1 98.06 49 CYS B N 1
ATOM 1683 C CA . CYS B 1 49 ? 11.836 -5.418 1.052 1 98.06 49 CYS B CA 1
ATOM 1684 C C . CYS B 1 49 ? 11.719 -6.539 2.074 1 98.06 49 CYS B C 1
ATOM 1686 O O . CYS B 1 49 ? 10.828 -6.52 2.926 1 98.06 49 CYS B O 1
ATOM 1688 N N . ALA B 1 50 ? 12.617 -7.473 2.02 1 95.44 50 ALA B N 1
ATOM 1689 C CA . ALA B 1 50 ? 12.594 -8.641 2.896 1 95.44 50 ALA B CA 1
ATOM 1690 C C . ALA B 1 50 ? 12.797 -8.242 4.355 1 95.44 50 ALA B C 1
ATOM 1692 O O . ALA B 1 50 ? 12.367 -8.953 5.266 1 95.44 50 ALA B O 1
ATOM 1693 N N . SER B 1 51 ? 13.359 -7.109 4.512 1 94.5 51 SER B N 1
ATOM 1694 C CA . SER B 1 51 ? 13.656 -6.668 5.871 1 94.5 51 SER B CA 1
ATOM 1695 C C . SER B 1 51 ? 12.469 -5.93 6.48 1 94.5 51 SER B C 1
ATOM 1697 O O . SER B 1 51 ? 12.484 -5.598 7.668 1 94.5 51 SER B O 1
ATOM 1699 N N . GLN B 1 52 ? 11.453 -5.676 5.77 1 94.75 52 GLN B N 1
ATOM 1700 C CA . GLN B 1 52 ? 10.289 -4.918 6.219 1 94.75 52 GLN B CA 1
ATOM 1701 C C . GLN B 1 52 ? 9.031 -5.777 6.191 1 94.75 52 GLN B C 1
ATOM 1703 O O . GLN B 1 52 ? 8.539 -6.137 5.121 1 94.75 52 GLN B O 1
ATOM 1708 N N . PRO B 1 53 ? 8.523 -5.98 7.262 1 92.88 53 PRO B N 1
ATOM 1709 C CA . PRO B 1 53 ? 7.375 -6.887 7.336 1 92.88 53 PRO B CA 1
ATOM 1710 C C . PRO B 1 53 ? 6.176 -6.383 6.535 1 92.88 53 PRO B C 1
ATOM 1712 O O . PRO B 1 53 ? 5.363 -7.188 6.066 1 92.88 53 PRO B O 1
ATOM 1715 N N . CYS B 1 54 ? 6.039 -5.043 6.344 1 96.94 54 CYS B N 1
ATOM 1716 C CA . CYS B 1 54 ? 4.867 -4.512 5.66 1 96.94 54 CYS B CA 1
ATOM 1717 C C . CYS B 1 54 ? 5.117 -4.398 4.16 1 96.94 54 CYS B C 1
ATOM 1719 O O . CYS B 1 54 ? 4.238 -3.967 3.412 1 96.94 54 CYS B O 1
ATOM 1721 N N . CYS B 1 55 ? 6.285 -4.836 3.719 1 98.12 55 CYS B N 1
ATOM 1722 C CA . CYS B 1 55 ? 6.598 -4.801 2.295 1 98.12 55 CYS B CA 1
ATOM 1723 C C . CYS B 1 55 ? 6.004 -6.008 1.575 1 98.12 55 CYS B C 1
ATOM 1725 O O . CYS B 1 55 ? 6.184 -7.145 2.01 1 98.12 55 CYS B O 1
ATOM 1727 N N . ALA B 1 56 ? 5.238 -5.742 0.515 1 98.06 56 ALA B N 1
ATOM 1728 C CA . ALA B 1 56 ? 4.637 -6.809 -0.284 1 98.06 56 ALA B CA 1
ATOM 1729 C C . ALA B 1 56 ? 5.504 -7.145 -1.494 1 98.06 56 ALA B C 1
ATOM 1731 O O . ALA B 1 56 ? 5.484 -8.273 -1.986 1 98.06 56 ALA B O 1
ATOM 1732 N N . GLY B 1 57 ? 6.207 -6.152 -1.995 1 98.5 57 GLY B N 1
ATOM 1733 C CA . GLY B 1 57 ? 7.027 -6.281 -3.188 1 98.5 57 GLY B CA 1
ATOM 1734 C C . GLY B 1 57 ? 7.723 -4.988 -3.574 1 98.5 57 GLY B C 1
ATOM 1735 O O . GLY B 1 57 ? 7.77 -4.043 -2.785 1 98.5 57 GLY B O 1
ATOM 1736 N N . TYR B 1 58 ? 8.273 -5.031 -4.82 1 98.88 58 TYR B N 1
ATOM 1737 C CA . TYR B 1 58 ? 9.008 -3.865 -5.301 1 98.88 58 TYR B CA 1
ATOM 1738 C C . TYR B 1 58 ? 9.031 -3.828 -6.824 1 98.88 58 TYR B C 1
ATOM 1740 O O . TYR B 1 58 ? 8.711 -4.824 -7.48 1 98.88 58 TYR B O 1
ATOM 1748 N N . THR B 1 59 ? 9.281 -2.662 -7.34 1 98.94 59 THR B N 1
ATOM 1749 C CA . THR B 1 59 ? 9.602 -2.473 -8.75 1 98.94 59 THR B CA 1
ATOM 1750 C C . THR B 1 59 ? 10.953 -1.787 -8.914 1 98.94 59 THR B C 1
ATOM 1752 O O . THR B 1 59 ? 11.234 -0.79 -8.242 1 98.94 59 THR B O 1
ATOM 1755 N N . TYR B 1 60 ? 11.781 -2.385 -9.734 1 98.88 60 TYR B N 1
ATOM 1756 C CA . TYR B 1 60 ? 13.086 -1.823 -10.062 1 98.88 60 TYR B CA 1
ATOM 1757 C C . TYR B 1 60 ? 13.086 -1.23 -11.469 1 98.88 60 TYR B C 1
ATOM 1759 O O . TYR B 1 60 ? 12.727 -1.906 -12.43 1 98.88 60 TYR B O 1
ATOM 1767 N N . SER B 1 61 ? 13.414 0.059 -11.578 1 98.75 61 SER B N 1
ATOM 1768 C CA . SER B 1 61 ? 13.594 0.708 -12.867 1 98.75 61 SER B CA 1
ATOM 1769 C C . SER B 1 61 ? 15.031 0.586 -13.352 1 98.75 61 SER B C 1
ATOM 1771 O O . SER B 1 61 ? 15.938 1.186 -12.773 1 98.75 61 SER B O 1
ATOM 1773 N N . LYS B 1 62 ? 15.156 -0.13 -14.398 1 97.81 62 LYS B N 1
ATOM 1774 C CA . LYS B 1 62 ? 16.484 -0.267 -14.977 1 97.81 62 LYS B CA 1
ATOM 1775 C C . LYS B 1 62 ? 17.016 1.08 -15.461 1 97.81 62 LYS B C 1
ATOM 1777 O O . LYS B 1 62 ? 18.203 1.368 -15.328 1 97.81 62 LYS B O 1
ATOM 1782 N N . ALA B 1 63 ? 16.141 1.894 -16.031 1 97.75 63 ALA B N 1
ATOM 1783 C CA . ALA B 1 63 ? 16.516 3.178 -16.609 1 97.75 63 ALA B CA 1
ATOM 1784 C C . ALA B 1 63 ? 16.938 4.172 -15.531 1 97.75 63 ALA B C 1
ATOM 1786 O O . ALA B 1 63 ? 17.953 4.871 -15.68 1 97.75 63 ALA B O 1
ATOM 1787 N N . LEU B 1 64 ? 16.234 4.168 -14.453 1 97.94 64 LEU B N 1
ATOM 1788 C CA . LEU B 1 64 ? 16.453 5.172 -13.414 1 97.94 64 LEU B CA 1
ATOM 1789 C C . LEU B 1 64 ? 17.422 4.648 -12.352 1 97.94 64 LEU B C 1
ATOM 1791 O O . LEU B 1 64 ? 17.922 5.414 -11.531 1 97.94 64 LEU B O 1
ATOM 1795 N N . LYS B 1 65 ? 17.625 3.32 -12.422 1 98.56 65 LYS B N 1
ATOM 1796 C CA . LYS B 1 65 ? 18.375 2.693 -11.344 1 98.56 65 LYS B CA 1
ATOM 1797 C C . LYS B 1 65 ? 17.781 3.033 -9.984 1 98.56 65 LYS B C 1
ATOM 1799 O O . LYS B 1 65 ? 18.484 3.521 -9.094 1 98.56 65 LYS B O 1
ATOM 1804 N N . ARG B 1 66 ? 16.531 2.645 -9.82 1 98.81 66 ARG B N 1
ATOM 1805 C CA . ARG B 1 66 ? 15.766 3.059 -8.648 1 98.81 66 ARG B CA 1
ATOM 1806 C C . ARG B 1 66 ? 14.781 1.972 -8.234 1 98.81 66 ARG B C 1
ATOM 1808 O O . ARG B 1 66 ? 14.156 1.331 -9.078 1 98.81 66 ARG B O 1
ATOM 1815 N N . CYS B 1 67 ? 14.641 1.767 -6.91 1 98.94 67 CYS B N 1
ATOM 1816 C CA . CYS B 1 67 ? 13.672 0.836 -6.344 1 98.94 67 CYS B CA 1
ATOM 1817 C C . CYS B 1 67 ? 12.43 1.573 -5.863 1 98.94 67 CYS B C 1
ATOM 1819 O O . CYS B 1 67 ? 12.531 2.564 -5.137 1 98.94 67 CYS B O 1
ATOM 1821 N N . PHE B 1 68 ? 11.328 1.102 -6.246 1 98.94 68 PHE B N 1
ATOM 1822 C CA . PHE B 1 68 ? 10.039 1.547 -5.73 1 98.94 68 PHE B CA 1
ATOM 1823 C C . PHE B 1 68 ? 9.406 0.471 -4.855 1 98.94 68 PHE B C 1
ATOM 1825 O O . PHE B 1 68 ? 8.969 -0.566 -5.359 1 98.94 68 PHE B O 1
ATOM 1832 N N . MET B 1 69 ? 9.344 0.711 -3.559 1 98.81 69 MET B N 1
ATOM 1833 C CA . MET B 1 69 ? 8.891 -0.276 -2.584 1 98.81 69 MET B CA 1
ATOM 1834 C C . MET B 1 69 ? 7.371 -0.251 -2.451 1 98.81 69 MET B C 1
ATOM 1836 O O . MET B 1 69 ? 6.77 0.819 -2.338 1 98.81 69 MET B O 1
ATOM 1840 N N . LYS B 1 70 ? 6.801 -1.438 -2.498 1 98.81 70 LYS B N 1
ATOM 1841 C CA . LYS B 1 70 ? 5.344 -1.562 -2.508 1 98.81 70 LYS B CA 1
ATOM 1842 C C . LYS B 1 70 ? 4.844 -2.266 -1.25 1 98.81 70 LYS B C 1
ATOM 1844 O O . LYS B 1 70 ? 5.371 -3.311 -0.864 1 98.81 70 LYS B O 1
ATOM 1849 N N . SER B 1 71 ? 3.768 -1.714 -0.648 1 98.62 71 SER B N 1
ATOM 1850 C CA . SER B 1 71 ? 3.16 -2.357 0.512 1 98.62 71 SER B CA 1
ATOM 1851 C C . SER B 1 71 ? 1.846 -3.037 0.141 1 98.62 71 SER B C 1
ATOM 1853 O O . SER B 1 71 ? 1.22 -3.688 0.979 1 98.62 71 SER B O 1
ATOM 1855 N N . SER B 1 72 ? 1.453 -2.82 -1.044 1 98.44 72 SER B N 1
ATOM 1856 C CA . SER B 1 72 ? 0.283 -3.486 -1.606 1 98.44 72 SER B CA 1
ATOM 1857 C C . SER B 1 72 ? 0.399 -3.623 -3.121 1 98.44 72 SER B C 1
ATOM 1859 O O . SER B 1 72 ? 1.175 -2.906 -3.758 1 98.44 72 SER B O 1
ATOM 1861 N N . ILE B 1 73 ? -0.35 -4.574 -3.605 1 97.88 73 ILE B N 1
ATOM 1862 C CA . ILE B 1 73 ? -0.427 -4.797 -5.043 1 97.88 73 ILE B CA 1
ATOM 1863 C C . ILE B 1 73 ? -1.757 -4.266 -5.578 1 97.88 73 ILE B C 1
ATOM 1865 O O . ILE B 1 73 ? -2.824 -4.758 -5.199 1 97.88 73 ILE B O 1
ATOM 1869 N N . ASN B 1 74 ? -1.672 -3.305 -6.48 1 98.38 74 ASN B N 1
ATOM 1870 C CA . ASN B 1 74 ? -2.898 -2.736 -7.027 1 98.38 74 ASN B CA 1
ATOM 1871 C C . ASN B 1 74 ? -3.137 -3.189 -8.469 1 98.38 74 ASN B C 1
ATOM 1873 O O . ASN B 1 74 ? -4.188 -3.754 -8.773 1 98.38 74 ASN B O 1
ATOM 1877 N N . TYR B 1 75 ? -2.193 -2.939 -9.336 1 98.31 75 TYR B N 1
ATOM 1878 C CA . TYR B 1 75 ? -2.207 -3.516 -10.68 1 98.31 75 TYR B CA 1
ATOM 1879 C C . TYR B 1 75 ? -0.826 -3.439 -11.32 1 98.31 75 TYR B C 1
ATOM 1881 O O . TYR B 1 75 ? 0.097 -2.85 -10.75 1 98.31 75 TYR B O 1
ATOM 1889 N N . SER B 1 76 ? -0.69 -4.156 -12.469 1 98.75 76 SER B N 1
ATOM 1890 C CA . SER B 1 76 ? 0.613 -4.168 -13.125 1 98.75 76 SER B CA 1
ATOM 1891 C C . SER B 1 76 ? 0.487 -3.848 -14.609 1 98.75 76 SER B C 1
ATOM 1893 O O . SER B 1 76 ? -0.608 -3.91 -15.18 1 98.75 76 SER B O 1
ATOM 1895 N N . GLU B 1 77 ? 1.542 -3.375 -15.141 1 98.62 77 GLU B N 1
ATOM 1896 C CA . GLU B 1 77 ? 1.697 -3.16 -16.578 1 98.62 77 GLU B CA 1
ATOM 1897 C C . GLU B 1 77 ? 2.967 -3.826 -17.094 1 98.62 77 GLU B C 1
ATOM 1899 O O . GLU B 1 77 ? 3.975 -3.895 -16.391 1 98.62 77 GLU B O 1
ATOM 1904 N N . GLN B 1 78 ? 2.852 -4.316 -18.359 1 97.94 78 GLN B N 1
ATOM 1905 C CA . GLN B 1 78 ? 4.062 -4.828 -18.984 1 97.94 78 GLN B CA 1
ATOM 1906 C C . GLN B 1 78 ? 4.957 -3.686 -19.469 1 97.94 78 GLN B C 1
ATOM 1908 O O . GLN B 1 78 ? 4.5 -2.791 -20.188 1 97.94 78 GLN B O 1
ATOM 1913 N N . GLU B 1 79 ? 6.148 -3.697 -18.969 1 97.81 79 GLU B N 1
ATOM 1914 C CA . GLU B 1 79 ? 7.117 -2.662 -19.312 1 97.81 79 GLU B CA 1
ATOM 1915 C C . GLU B 1 79 ? 8.539 -3.211 -19.297 1 97.81 79 GLU B C 1
ATOM 1917 O O . GLU B 1 79 ? 9.031 -3.648 -18.25 1 97.81 79 GLU B O 1
ATOM 1922 N N . ASP B 1 80 ? 9.344 -3.135 -20.344 1 96.69 80 ASP B N 1
ATOM 1923 C CA . ASP B 1 80 ? 10.625 -3.807 -20.547 1 96.69 80 ASP B CA 1
ATOM 1924 C C . ASP B 1 80 ? 11.688 -3.248 -19.594 1 96.69 80 ASP B C 1
ATOM 1926 O O . ASP B 1 80 ? 12.586 -3.973 -19.172 1 96.69 80 ASP B O 1
ATOM 1930 N N . MET B 1 81 ? 11.555 -2.002 -19.25 1 97.56 81 MET B N 1
ATOM 1931 C CA . MET B 1 81 ? 12.609 -1.384 -18.469 1 97.56 81 MET B CA 1
ATOM 1932 C C . MET B 1 81 ? 12.297 -1.474 -16.969 1 97.56 81 MET B C 1
ATOM 1934 O O . MET B 1 81 ? 13 -0.876 -16.156 1 97.56 81 MET B O 1
ATOM 1938 N N . MET B 1 82 ? 11.258 -2.273 -16.703 1 98.62 82 MET B N 1
ATOM 1939 C CA . MET B 1 82 ? 10.867 -2.457 -15.305 1 98.62 82 MET B CA 1
ATOM 1940 C C . MET B 1 82 ? 10.906 -3.932 -14.922 1 98.62 82 MET B C 1
ATOM 1942 O O . MET B 1 82 ? 10.523 -4.797 -15.711 1 98.62 82 MET B O 1
ATOM 1946 N N . ILE B 1 83 ? 11.445 -4.238 -13.719 1 98.56 83 ILE B N 1
ATOM 1947 C CA . ILE B 1 83 ? 11.398 -5.57 -13.117 1 98.56 83 ILE B CA 1
ATOM 1948 C C . ILE B 1 83 ? 10.82 -5.477 -11.711 1 98.56 83 ILE B C 1
ATOM 1950 O O . ILE B 1 83 ? 11.305 -4.695 -10.883 1 98.56 83 ILE B O 1
ATOM 1954 N N . SER B 1 84 ? 9.852 -6.277 -11.477 1 98.81 84 SER B N 1
A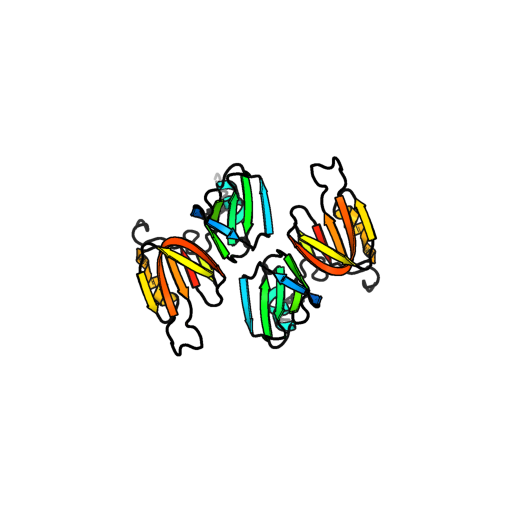TOM 1955 C CA . SER B 1 84 ? 9.266 -6.266 -10.141 1 98.81 84 SER B CA 1
ATOM 1956 C C . SER B 1 84 ? 9.562 -7.562 -9.391 1 98.81 84 SER B C 1
ATOM 1958 O O . SER B 1 84 ? 10.148 -8.484 -9.953 1 98.81 84 SER B O 1
ATOM 1960 N N . GLY B 1 85 ? 9.258 -7.555 -8.125 1 98.25 85 GLY B N 1
ATOM 1961 C CA . GLY B 1 85 ? 9.375 -8.727 -7.273 1 98.25 85 GLY B CA 1
ATOM 1962 C C . GLY B 1 85 ? 8.32 -8.773 -6.184 1 98.25 85 GLY B C 1
ATOM 1963 O O . GLY B 1 85 ? 7.84 -7.738 -5.727 1 98.25 85 GLY B O 1
ATOM 1964 N N . ILE B 1 86 ? 7.992 -10.039 -5.891 1 98.25 86 ILE B N 1
ATOM 1965 C CA . ILE B 1 86 ? 7.082 -10.297 -4.781 1 98.25 86 ILE B CA 1
ATOM 1966 C C . ILE B 1 86 ? 7.852 -10.898 -3.605 1 98.25 86 ILE B C 1
ATOM 1968 O O . ILE B 1 86 ? 8.633 -11.836 -3.783 1 98.25 86 ILE B O 1
ATOM 1972 N N . ARG B 1 87 ? 7.637 -10.312 -2.477 1 97.44 87 ARG B N 1
ATOM 1973 C CA . ARG B 1 87 ? 8.32 -10.797 -1.285 1 97.44 87 ARG B CA 1
ATOM 1974 C C . ARG B 1 87 ? 7.793 -12.164 -0.869 1 97.44 87 ARG B C 1
ATOM 1976 O O . ARG B 1 87 ? 6.578 -12.383 -0.83 1 97.44 87 ARG B O 1
ATOM 1983 N N . ALA B 1 88 ? 8.719 -13.055 -0.508 1 96.06 88 ALA B N 1
ATOM 1984 C CA . ALA B 1 88 ? 8.32 -14.344 0.057 1 96.06 88 ALA B CA 1
ATOM 1985 C C . ALA B 1 88 ? 7.727 -14.164 1.453 1 96.06 88 ALA B C 1
ATOM 1987 O O . ALA B 1 88 ? 8.242 -13.391 2.26 1 96.06 88 ALA B O 1
ATOM 1988 N N . ASN B 1 89 ? 6.648 -14.82 1.676 1 95 89 ASN B N 1
ATOM 1989 C CA . ASN B 1 89 ? 6 -14.695 2.977 1 95 89 ASN B CA 1
ATOM 1990 C C . ASN B 1 89 ? 5.371 -16.016 3.418 1 95 89 ASN B C 1
ATOM 1992 O O . ASN B 1 89 ? 4.602 -16.047 4.379 1 95 89 ASN B O 1
ATOM 1996 N N . ALA B 1 90 ? 5.629 -17.016 2.709 1 92.31 90 ALA B N 1
ATOM 1997 C CA . ALA B 1 90 ? 5.02 -18.297 3.01 1 92.31 90 ALA B CA 1
ATOM 1998 C C . ALA B 1 90 ? 6.027 -19.438 2.842 1 92.31 90 ALA B C 1
ATOM 2000 O O . ALA B 1 90 ? 7.086 -19.25 2.232 1 92.31 90 ALA B O 1
ATOM 2001 N N . ASN B 1 91 ? 5.715 -20.594 3.422 1 88.94 91 ASN B N 1
ATOM 2002 C CA . ASN B 1 91 ? 6.484 -21.828 3.252 1 88.94 91 ASN B CA 1
ATOM 2003 C C . ASN B 1 91 ? 7.949 -21.625 3.637 1 88.94 91 ASN B C 1
ATOM 2005 O O . ASN B 1 91 ? 8.852 -22 2.885 1 88.94 91 ASN B O 1
ATOM 2009 N N . GLY B 1 92 ? 8.156 -20.938 4.762 1 87 92 GLY B N 1
ATOM 2010 C CA . GLY B 1 92 ? 9.508 -20.766 5.258 1 87 92 GLY B CA 1
ATOM 2011 C C . GLY B 1 92 ? 10.367 -19.891 4.363 1 87 92 GLY B C 1
ATOM 2012 O O . GLY B 1 92 ? 11.578 -20.109 4.25 1 87 92 GLY B O 1
ATOM 2013 N N . GLY B 1 93 ? 9.68 -19.078 3.596 1 90 93 GLY B N 1
ATOM 2014 C CA . GLY B 1 93 ? 10.422 -18.141 2.783 1 90 93 GLY B CA 1
ATOM 2015 C C . GLY B 1 93 ? 10.602 -18.594 1.35 1 90 93 GLY B C 1
ATOM 2016 O O . GLY B 1 93 ? 11.312 -17.953 0.573 1 90 93 GLY B O 1
ATOM 2017 N N . VAL B 1 94 ? 10.008 -19.703 0.971 1 90 94 VAL B N 1
ATOM 2018 C CA . VAL B 1 94 ? 10.188 -20.188 -0.398 1 90 94 VAL B CA 1
ATOM 2019 C C . VAL B 1 94 ? 8.875 -20.062 -1.165 1 90 94 VAL B C 1
ATOM 2021 O O . VAL B 1 94 ? 8.719 -20.641 -2.244 1 90 94 VAL B O 1
ATOM 2024 N N . GLY B 1 95 ? 7.902 -19.344 -0.633 1 94.62 95 GLY B N 1
ATOM 2025 C CA . GLY B 1 95 ? 6.625 -19.109 -1.289 1 94.62 95 GLY B CA 1
ATOM 2026 C C . GLY B 1 95 ? 6.035 -17.75 -0.96 1 94.62 95 GLY B C 1
ATOM 2027 O O . GLY B 1 95 ? 6.523 -17.047 -0.071 1 94.62 95 GLY B O 1
ATOM 2028 N N . ALA B 1 96 ? 5.074 -17.391 -1.707 1 96.88 96 ALA B N 1
ATOM 2029 C CA . ALA B 1 96 ? 4.332 -16.156 -1.485 1 96.88 96 ALA B CA 1
ATOM 2030 C C . ALA B 1 96 ? 2.83 -16.375 -1.648 1 96.88 96 ALA B C 1
ATOM 2032 O O . ALA B 1 96 ? 2.379 -16.875 -2.688 1 96.88 96 ALA B O 1
ATOM 2033 N N . LYS B 1 97 ? 2.146 -16.109 -0.611 1 97.31 97 LYS B N 1
ATOM 2034 C CA . LYS B 1 97 ? 0.688 -16.141 -0.655 1 97.31 97 LYS B CA 1
ATOM 2035 C C . LYS B 1 97 ? 0.104 -14.727 -0.637 1 97.31 97 LYS B C 1
ATOM 2037 O O . LYS B 1 97 ? 0.522 -13.891 0.16 1 97.31 97 LYS B O 1
ATOM 2042 N N . MET B 1 98 ? -0.847 -14.5 -1.517 1 97.69 98 MET B N 1
ATOM 2043 C CA . MET B 1 98 ? -1.429 -13.164 -1.634 1 97.69 98 MET B CA 1
ATOM 2044 C C . MET B 1 98 ? -2.949 -13.227 -1.521 1 97.69 98 MET B C 1
ATOM 2046 O O . MET B 1 98 ? -3.607 -13.922 -2.295 1 97.69 98 MET B O 1
ATOM 2050 N N . LYS B 1 99 ? -3.395 -12.484 -0.55 1 97.81 99 LYS B N 1
ATOM 2051 C CA . LYS B 1 99 ? -4.836 -12.289 -0.396 1 97.81 99 LYS B CA 1
ATOM 2052 C C . LYS B 1 99 ? -5.32 -11.109 -1.242 1 97.81 99 LYS B C 1
ATOM 2054 O O . LYS B 1 99 ? -4.645 -10.086 -1.342 1 97.81 99 LYS B O 1
ATOM 2059 N N . ASN B 1 100 ? -6.488 -11.281 -1.92 1 98.62 100 ASN B N 1
ATOM 2060 C CA . ASN B 1 100 ? -7.137 -10.25 -2.721 1 98.62 100 ASN B CA 1
ATOM 2061 C C . ASN B 1 100 ? -6.285 -9.859 -3.926 1 98.62 100 ASN B C 1
ATOM 2063 O O . ASN B 1 100 ? -6.273 -8.695 -4.336 1 98.62 100 ASN B O 1
ATOM 2067 N N . VAL B 1 101 ? -5.527 -10.742 -4.355 1 98.81 101 VAL B N 1
ATOM 2068 C CA . VAL B 1 101 ? -4.688 -10.516 -5.527 1 98.81 101 VAL B CA 1
ATOM 2069 C C . VAL B 1 101 ? -4.949 -11.602 -6.57 1 98.81 101 VAL B C 1
ATOM 2071 O O . VAL B 1 101 ? -4.996 -12.789 -6.242 1 98.81 101 VAL B O 1
ATOM 2074 N N . LYS B 1 102 ? -5.184 -11.148 -7.754 1 98.75 102 LYS B N 1
ATOM 2075 C CA . LYS B 1 102 ? -5.309 -12.055 -8.891 1 98.75 102 LYS B CA 1
ATOM 2076 C C . LYS B 1 102 ? -4.047 -12.031 -9.75 1 98.75 102 LYS B C 1
ATOM 2078 O O . LYS B 1 102 ? -3.523 -10.953 -10.07 1 98.75 102 LYS B O 1
ATOM 2083 N N . ILE B 1 103 ? -3.574 -13.18 -10.078 1 98.75 103 ILE B N 1
ATOM 2084 C CA . ILE B 1 103 ? -2.438 -13.32 -10.984 1 98.75 103 ILE B CA 1
ATOM 2085 C C . ILE B 1 103 ? -2.916 -13.852 -12.336 1 98.75 103 ILE B C 1
ATOM 2087 O O . ILE B 1 103 ? -3.756 -14.75 -12.391 1 98.75 103 ILE B O 1
ATOM 2091 N N . GLU B 1 104 ? -2.471 -13.227 -13.305 1 98.31 104 GLU B N 1
ATOM 2092 C CA . GLU B 1 104 ? -2.676 -13.711 -14.664 1 98.31 104 GLU B CA 1
ATOM 2093 C C . GLU B 1 104 ? -1.371 -14.219 -15.273 1 98.31 104 GLU B C 1
ATOM 2095 O O . GLU B 1 104 ? -0.293 -13.711 -14.945 1 98.31 104 GLU B O 1
ATOM 2100 N N . GLY B 1 105 ? -1.476 -15.211 -16.047 1 97.62 105 GLY B N 1
ATOM 2101 C CA . GLY B 1 105 ? -0.269 -15.766 -16.641 1 97.62 105 GLY B CA 1
ATOM 2102 C C . GLY B 1 105 ? -0.552 -16.812 -17.703 1 97.62 105 GLY B C 1
ATOM 2103 O O . GLY B 1 105 ? -1.673 -16.906 -18.203 1 97.62 105 GLY B O 1
ATOM 2104 N N . SER B 1 106 ? 0.519 -17.453 -18.172 1 95.38 106 SER B N 1
ATOM 2105 C CA . SER B 1 106 ? 0.44 -18.453 -19.219 1 95.38 106 SER B CA 1
ATOM 2106 C C . SER B 1 106 ? 1.168 -19.734 -18.828 1 95.38 106 SER B C 1
ATOM 2108 O O . SER B 1 106 ? 1.771 -19.812 -17.75 1 95.38 106 SER B O 1
ATOM 2110 N N . GLY B 1 107 ? 0.926 -20.797 -19.672 1 93.44 107 GLY B N 1
ATOM 2111 C CA . GLY B 1 107 ? 1.667 -22.031 -19.484 1 93.44 107 GLY B CA 1
ATOM 2112 C C . GLY B 1 107 ? 0.969 -23.016 -18.562 1 93.44 107 GLY B C 1
ATOM 2113 O O . GLY B 1 107 ? 1.604 -23.922 -18.016 1 93.44 107 GLY B O 1
ATOM 2114 N N . GLY B 1 108 ? -0.297 -22.719 -18.359 1 94.88 108 GLY B N 1
ATOM 2115 C CA . GLY B 1 108 ? -1.026 -23.625 -17.484 1 94.88 108 GLY B CA 1
ATOM 2116 C C . GLY B 1 108 ? -2.459 -23.859 -17.938 1 94.88 108 GLY B C 1
ATOM 2117 O O . GLY B 1 108 ? -2.744 -23.891 -19.125 1 94.88 108 GLY B O 1
ATOM 2118 N N . SER B 1 109 ? -3.291 -24.188 -16.938 1 95.69 109 SER B N 1
ATOM 2119 C CA . SER B 1 109 ? -4.676 -24.547 -17.219 1 95.69 109 SER B CA 1
ATOM 2120 C C . SER B 1 109 ? -5.641 -23.734 -16.359 1 95.69 109 SER B C 1
ATOM 2122 O O . SER B 1 109 ? -5.227 -23.094 -15.398 1 95.69 109 SER B O 1
ATOM 2124 N N . ARG B 1 110 ? -6.91 -23.734 -16.891 1 97.19 110 ARG B N 1
ATOM 2125 C CA . ARG B 1 110 ? -7.992 -23.078 -16.156 1 97.19 110 ARG B CA 1
ATOM 2126 C C . ARG B 1 110 ? -9.148 -24.031 -15.914 1 97.19 110 ARG B C 1
ATOM 2128 O O . ARG B 1 110 ? -9.562 -24.766 -16.828 1 97.19 110 ARG B O 1
ATOM 2135 N N . ILE B 1 111 ? -9.555 -24.062 -14.719 1 97.44 111 ILE B N 1
ATOM 2136 C CA . ILE B 1 111 ? -10.711 -24.875 -14.359 1 97.44 111 ILE B CA 1
ATOM 2137 C C . ILE B 1 111 ? -11.555 -24.141 -13.32 1 97.44 111 ILE B C 1
ATOM 2139 O O . ILE B 1 111 ? -11.188 -23.047 -12.867 1 97.44 111 ILE B O 1
ATOM 2143 N N . THR B 1 112 ? -12.75 -24.625 -13.031 1 96.44 112 THR B N 1
ATOM 2144 C CA . THR B 1 112 ? -13.586 -24.062 -11.969 1 96.44 112 THR B CA 1
ATOM 2145 C C . THR B 1 112 ? -13.5 -24.922 -10.711 1 96.44 112 THR B C 1
ATOM 2147 O O . THR B 1 112 ? -13.641 -26.141 -10.773 1 96.44 112 THR B O 1
ATOM 2150 N N . LEU B 1 113 ? -13.148 -24.266 -9.586 1 96.94 113 LEU B N 1
ATOM 2151 C CA . LEU B 1 113 ? -13.055 -24.953 -8.305 1 96.94 113 LEU B CA 1
ATOM 2152 C C . LEU B 1 113 ? -13.727 -24.125 -7.203 1 96.94 113 LEU B C 1
ATOM 2154 O O . LEU B 1 113 ? -13.938 -22.922 -7.359 1 96.94 113 LEU B O 1
ATOM 2158 N N . GLU B 1 114 ? -14.016 -24.734 -6.055 1 94.62 114 GLU B N 1
ATOM 2159 C CA . GLU B 1 114 ? -14.844 -24.125 -5.023 1 94.62 114 GLU B CA 1
ATOM 2160 C C . GLU B 1 114 ? -14.047 -23.125 -4.191 1 94.62 114 GLU B C 1
ATOM 2162 O O . GLU B 1 114 ? -14.594 -22.141 -3.682 1 94.62 114 GLU B O 1
ATOM 2167 N N . ASN B 1 115 ? -12.781 -23.469 -3.996 1 96.38 115 ASN B N 1
ATOM 2168 C CA . ASN B 1 115 ? -11.992 -22.609 -3.111 1 96.38 115 ASN B CA 1
ATOM 2169 C C . ASN B 1 115 ? -10.516 -22.641 -3.484 1 96.38 115 ASN B C 1
ATOM 2171 O O . ASN B 1 115 ? -10.094 -23.422 -4.324 1 96.38 115 ASN B O 1
ATOM 2175 N N . SER B 1 116 ? -9.797 -21.797 -2.84 1 97.19 116 SER B N 1
ATOM 2176 C CA . SER B 1 116 ? -8.391 -21.609 -3.17 1 97.19 116 SER B CA 1
ATOM 2177 C C . SER B 1 116 ? -7.555 -22.812 -2.736 1 97.19 116 SER B C 1
ATOM 2179 O O . SER B 1 116 ? -6.551 -23.141 -3.369 1 97.19 116 SER B O 1
ATOM 2181 N N . ASP B 1 117 ? -7.926 -23.484 -1.668 1 96.88 117 ASP B N 1
ATOM 2182 C CA . ASP B 1 117 ? -7.176 -24.641 -1.209 1 96.88 117 ASP B CA 1
ATOM 2183 C C . ASP B 1 117 ? -7.188 -25.75 -2.258 1 96.88 117 ASP B C 1
ATOM 2185 O O . ASP B 1 117 ? -6.152 -26.359 -2.547 1 96.88 117 ASP B O 1
ATOM 2189 N N . GLU B 1 118 ? -8.367 -25.969 -2.816 1 97.5 118 GLU B N 1
ATOM 2190 C CA . GLU B 1 118 ? -8.484 -26.938 -3.896 1 97.5 118 GLU B CA 1
ATOM 2191 C C . GLU B 1 118 ? -7.664 -26.516 -5.113 1 97.5 118 GLU B C 1
ATOM 2193 O O . GLU B 1 118 ? -7.043 -27.359 -5.77 1 97.5 118 GLU B O 1
ATOM 2198 N N . CYS B 1 119 ? -7.695 -25.281 -5.426 1 98.19 119 CYS B N 1
ATOM 2199 C CA . CYS B 1 119 ? -6.938 -24.734 -6.547 1 98.19 119 CYS B CA 1
ATOM 2200 C C . CYS B 1 119 ? -5.441 -24.969 -6.355 1 98.19 119 CYS B C 1
ATOM 2202 O O . CYS B 1 119 ? -4.754 -25.422 -7.273 1 98.19 119 CYS B O 1
ATOM 2204 N N . GLN B 1 120 ? -4.926 -24.703 -5.152 1 96.38 120 GLN B N 1
ATOM 2205 C CA . GLN B 1 120 ? -3.514 -24.922 -4.852 1 96.38 120 GLN B CA 1
ATOM 2206 C C . GLN B 1 120 ? -3.117 -26.375 -5.059 1 96.38 120 GLN B C 1
ATOM 2208 O O . GLN B 1 120 ? -2.061 -26.656 -5.625 1 96.38 120 GLN B O 1
ATOM 2213 N N . GLN B 1 121 ? -3.957 -27.25 -4.625 1 95.56 121 GLN B N 1
ATOM 2214 C CA . GLN B 1 121 ? -3.678 -28.672 -4.766 1 95.56 121 GLN B CA 1
ATOM 2215 C C . GLN B 1 121 ? -3.672 -29.094 -6.234 1 95.56 121 GLN B C 1
ATOM 2217 O O . GLN B 1 121 ? -2.832 -29.891 -6.656 1 95.56 121 GLN B O 1
ATOM 2222 N N . TYR B 1 122 ? -4.633 -28.516 -6.945 1 96.75 122 TYR B N 1
ATOM 2223 C CA . TYR B 1 122 ? -4.75 -28.828 -8.359 1 96.75 122 TYR B CA 1
ATOM 2224 C C . TYR B 1 122 ? -3.533 -28.344 -9.141 1 96.75 122 TYR B C 1
ATOM 2226 O O . TYR B 1 122 ? -3.104 -28.984 -10.102 1 96.75 122 TYR B O 1
ATOM 2234 N N . CYS B 1 123 ? -2.934 -27.234 -8.719 1 97.38 123 CYS B N 1
ATOM 2235 C CA . CYS B 1 123 ? -1.884 -26.562 -9.484 1 97.38 123 CYS B CA 1
ATOM 2236 C C . CYS B 1 123 ? -0.504 -26.922 -8.945 1 97.38 123 CYS B C 1
ATOM 2238 O O . CYS B 1 123 ? 0.46 -26.188 -9.148 1 97.38 123 CYS B O 1
ATOM 2240 N N . THR B 1 124 ? -0.314 -27.969 -8.242 1 93.31 124 THR B N 1
ATOM 2241 C CA . THR B 1 124 ? 0.914 -28.312 -7.535 1 93.31 124 THR B CA 1
ATOM 2242 C C . THR B 1 124 ? 2.098 -28.359 -8.5 1 93.31 124 THR B C 1
ATOM 2244 O O . THR B 1 124 ? 3.229 -28.047 -8.117 1 93.31 124 THR B O 1
ATOM 2247 N N . ALA B 1 125 ? 1.877 -28.688 -9.773 1 92.56 125 ALA B N 1
ATOM 2248 C CA . ALA B 1 125 ? 2.965 -28.891 -10.734 1 92.56 125 ALA B CA 1
ATOM 2249 C C . ALA B 1 125 ? 3.352 -27.578 -11.406 1 92.56 125 ALA B C 1
ATOM 2251 O O . ALA B 1 125 ? 4.359 -27.516 -12.117 1 92.56 125 ALA B O 1
ATOM 2252 N N . PHE B 1 126 ? 2.662 -26.5 -11.25 1 94.75 126 PHE B N 1
ATOM 2253 C CA . PHE B 1 126 ? 2.832 -25.312 -12.078 1 94.75 126 PHE B CA 1
ATOM 2254 C C . PHE B 1 126 ? 3.607 -24.234 -11.336 1 94.75 126 PHE B C 1
ATOM 2256 O O . PHE B 1 126 ? 4.23 -23.359 -11.953 1 94.75 126 PHE B O 1
ATOM 2263 N N . GLY B 1 127 ? 3.473 -24.188 -9.969 1 94.44 127 GLY B N 1
ATOM 2264 C CA . GLY B 1 127 ? 4.25 -23.25 -9.172 1 94.44 127 GLY B CA 1
ATOM 2265 C C . GLY B 1 127 ? 3.518 -21.953 -8.891 1 94.44 127 GLY B C 1
ATOM 2266 O O . GLY B 1 127 ? 3.939 -21.172 -8.039 1 94.44 127 GLY B O 1
ATOM 2267 N N . VAL B 1 128 ? 2.506 -21.656 -9.727 1 97.88 128 VAL B N 1
ATOM 2268 C CA . VAL B 1 128 ? 1.689 -20.469 -9.508 1 97.88 128 VAL B CA 1
ATOM 2269 C C . VAL B 1 128 ? 0.212 -20.812 -9.664 1 97.88 128 VAL B C 1
ATOM 2271 O O . VAL B 1 128 ? -0.175 -21.484 -10.617 1 97.88 128 VAL B O 1
ATOM 2274 N N . TYR B 1 129 ? -0.591 -20.375 -8.766 1 98.38 129 TYR B N 1
ATOM 2275 C CA . TYR B 1 129 ? -2.029 -20.484 -8.977 1 98.38 129 TYR B CA 1
ATOM 2276 C C . TYR B 1 129 ? -2.736 -19.172 -8.617 1 98.38 129 TYR B C 1
ATOM 2278 O O . TYR B 1 129 ? -2.211 -18.375 -7.848 1 98.38 129 TYR B O 1
ATOM 2286 N N . SER B 1 130 ? -3.852 -18.953 -9.164 1 98.81 130 SER B N 1
ATOM 2287 C CA . SER B 1 130 ? -4.766 -17.859 -8.852 1 98.81 130 SER B CA 1
ATOM 2288 C C . SER B 1 130 ? -6.215 -18.344 -8.836 1 98.81 130 SER B C 1
ATOM 2290 O O . SER B 1 130 ? -6.711 -18.859 -9.844 1 98.81 130 SER B O 1
ATOM 2292 N N . TRP B 1 131 ? -6.844 -18.234 -7.746 1 98.75 131 TRP B N 1
ATOM 2293 C CA . TRP B 1 131 ? -8.266 -18.547 -7.625 1 98.75 131 TRP B CA 1
ATOM 2294 C C . TRP B 1 131 ? -9.086 -17.281 -7.426 1 98.75 131 TRP B C 1
ATOM 2296 O O . TRP B 1 131 ? -8.75 -16.438 -6.594 1 98.75 131 TRP B O 1
ATOM 2306 N N . SER B 1 132 ? -10.133 -17.078 -8.148 1 98.19 132 SER B N 1
ATOM 2307 C CA . SER B 1 132 ? -11.047 -15.938 -8.023 1 98.19 132 SER B CA 1
ATOM 2308 C C . SER B 1 132 ? -12.469 -16.406 -7.738 1 98.19 132 SER B C 1
ATOM 2310 O O . SER B 1 132 ? -12.938 -17.375 -8.336 1 98.19 132 SER B O 1
ATOM 2312 N N . PRO B 1 133 ? -13.133 -15.758 -6.82 1 96.19 133 PRO B N 1
ATOM 2313 C CA . PRO B 1 133 ? -14.516 -16.141 -6.531 1 96.19 133 PRO B CA 1
ATOM 2314 C C . PRO B 1 133 ? -15.469 -15.844 -7.688 1 96.19 133 PRO B C 1
ATOM 2316 O O . PRO B 1 133 ? -15.141 -15.031 -8.562 1 96.19 133 PRO B O 1
ATOM 2319 N N . PRO B 1 134 ? -16.562 -16.625 -7.637 1 91.94 134 PRO B N 1
ATOM 2320 C CA . PRO B 1 134 ? -17.547 -16.328 -8.688 1 91.94 134 PRO B CA 1
ATOM 2321 C C . PRO B 1 134 ? -18.203 -14.961 -8.531 1 91.94 134 PRO B C 1
ATOM 2323 O O . PRO B 1 134 ? -18.219 -14.398 -7.43 1 91.94 134 PRO B O 1
ATOM 2326 N N . ARG B 1 135 ? -18.578 -14.477 -9.633 1 80.88 135 ARG B N 1
ATOM 2327 C CA . ARG B 1 135 ? -19.344 -13.234 -9.562 1 80.88 135 ARG B CA 1
ATOM 2328 C C . ARG B 1 135 ? -20.75 -13.492 -9 1 80.88 135 ARG B C 1
ATOM 2330 O O . ARG B 1 135 ? -21.328 -14.555 -9.219 1 80.88 135 ARG B O 1
ATOM 2337 N N . TYR B 1 136 ? -21.188 -12.742 -8.125 1 72.62 136 TYR B N 1
ATOM 2338 C CA . TYR B 1 136 ? -22.469 -12.906 -7.449 1 72.62 136 TYR B CA 1
ATOM 2339 C C . TYR B 1 136 ? -23.594 -13.18 -8.453 1 72.62 136 TYR B C 1
ATOM 2341 O O . TYR B 1 136 ? -24.484 -13.992 -8.195 1 72.62 136 TYR B O 1
ATOM 2349 N N . ASP B 1 137 ? -23.484 -12.508 -9.547 1 71.38 137 ASP B N 1
ATOM 2350 C CA . ASP B 1 137 ? -24.641 -12.516 -10.43 1 71.38 137 ASP B CA 1
ATOM 2351 C C . ASP B 1 137 ? -24.688 -13.789 -11.273 1 71.38 137 ASP B C 1
ATOM 2353 O O . ASP B 1 137 ? -25.656 -14.031 -11.992 1 71.38 137 ASP B O 1
ATOM 2357 N N . ASP B 1 138 ? -23.75 -14.633 -11.125 1 66.5 138 ASP B N 1
ATOM 2358 C CA . ASP B 1 138 ? -23.719 -15.703 -12.125 1 66.5 138 ASP B CA 1
ATOM 2359 C C . ASP B 1 138 ? -24.25 -17.016 -11.547 1 66.5 138 ASP B C 1
ATOM 2361 O O . ASP B 1 138 ? -24.297 -18.031 -12.242 1 66.5 138 ASP B O 1
ATOM 2365 N N . GLY B 1 139 ? -24.781 -16.969 -10.469 1 68.56 139 GLY B N 1
ATOM 2366 C CA . GLY B 1 139 ? -25.375 -18.172 -9.922 1 68.56 139 GLY B CA 1
ATOM 2367 C C . GLY B 1 139 ? -24.359 -19.297 -9.719 1 68.56 139 GLY B C 1
ATOM 2368 O O . GLY B 1 139 ? -24.734 -20.422 -9.383 1 68.56 139 GLY B O 1
ATOM 2369 N N . ARG B 1 140 ? -23.234 -19 -10.047 1 71.06 140 ARG B N 1
ATOM 2370 C CA . ARG B 1 140 ? -22.219 -20.047 -9.883 1 71.06 140 ARG B CA 1
ATOM 2371 C C . ARG B 1 140 ? -21.688 -20.062 -8.461 1 71.06 140 ARG B C 1
ATOM 2373 O O . ARG B 1 140 ? -21.625 -19.031 -7.797 1 71.06 140 ARG B O 1
ATOM 2380 N N . THR B 1 141 ? -21.375 -21.312 -8.102 1 82 141 THR B N 1
ATOM 2381 C CA . THR B 1 141 ? -20.859 -21.484 -6.754 1 82 141 THR B CA 1
ATOM 2382 C C . THR B 1 141 ? -19.344 -21.688 -6.781 1 82 141 THR B C 1
ATOM 2384 O O . THR B 1 141 ? -18.672 -21.516 -5.77 1 82 141 THR B O 1
ATOM 2387 N N . SER B 1 142 ? -18.906 -21.984 -7.961 1 91.62 142 SER B N 1
ATOM 2388 C CA . SER B 1 142 ? -17.484 -22.266 -8.07 1 91.62 142 SER B CA 1
ATOM 2389 C C . SER B 1 142 ? -16.734 -21.094 -8.695 1 91.62 142 SER B C 1
ATOM 2391 O O . SER B 1 142 ? -17.234 -20.453 -9.617 1 91.62 142 SER B O 1
ATOM 2393 N N . GLY B 1 143 ? -15.484 -20.906 -8.141 1 96.44 143 GLY B N 1
ATOM 2394 C CA . GLY B 1 143 ? -14.633 -19.844 -8.648 1 96.44 143 GLY B CA 1
ATOM 2395 C C . GLY B 1 143 ? -13.68 -20.312 -9.734 1 96.44 143 GLY B C 1
ATOM 2396 O O . GLY B 1 143 ? -13.68 -21.5 -10.102 1 96.44 143 GLY B O 1
ATOM 2397 N N . GLU B 1 144 ? -12.977 -19.391 -10.32 1 97.19 144 GLU B N 1
ATOM 2398 C CA . GLU B 1 144 ? -12.031 -19.688 -11.391 1 97.19 144 GLU B CA 1
ATOM 2399 C C . GLU B 1 144 ? -10.641 -19.969 -10.836 1 97.19 144 GLU B C 1
ATOM 2401 O O . GLU B 1 144 ? -10.086 -19.156 -10.102 1 97.19 144 GLU B O 1
ATOM 2406 N N . CYS B 1 145 ? -10.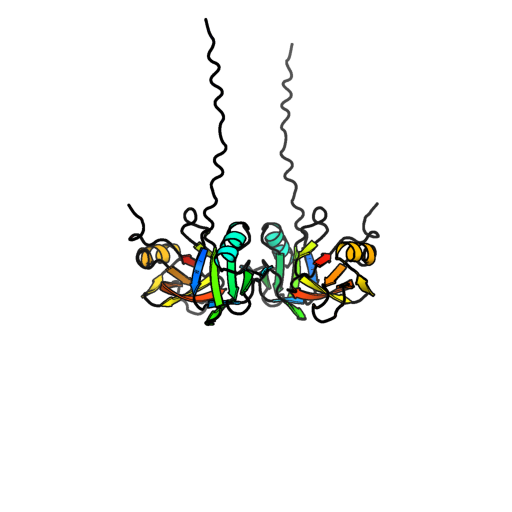141 -21.125 -11.219 1 98.56 145 CYS B N 1
ATOM 2407 C CA . CYS B 1 145 ? -8.781 -21.516 -10.844 1 98.56 145 CYS B CA 1
ATOM 2408 C C . CYS B 1 145 ? -7.867 -21.516 -12.062 1 98.56 145 CYS B C 1
ATOM 2410 O O . CYS B 1 145 ? -8.141 -22.203 -13.047 1 98.56 145 CYS B O 1
ATOM 2412 N N . SER B 1 146 ? -6.816 -20.75 -11.992 1 98.75 146 SER B N 1
ATOM 2413 C CA . SER B 1 146 ? -5.824 -20.703 -13.062 1 98.75 146 SER B CA 1
ATOM 2414 C C . SER B 1 146 ? -4.457 -21.156 -12.57 1 98.75 146 SER B C 1
ATOM 2416 O O . SER B 1 146 ? -3.943 -20.641 -11.57 1 98.75 146 SER B O 1
ATOM 2418 N N . CYS B 1 147 ? -3.904 -22.094 -13.219 1 98.25 147 CYS B N 1
ATOM 2419 C CA . CYS B 1 147 ? -2.518 -22.5 -13.016 1 98.25 147 CYS B CA 1
ATOM 2420 C C . CYS B 1 147 ? -1.602 -21.844 -14.039 1 98.25 147 CYS B C 1
ATOM 2422 O O . CYS B 1 147 ? -1.999 -21.609 -15.18 1 98.25 147 CYS B O 1
ATOM 2424 N N . MET B 1 148 ? -0.478 -21.516 -13.562 1 97 148 MET B N 1
ATOM 2425 C CA . MET B 1 148 ? 0.414 -20.812 -14.477 1 97 148 MET B CA 1
ATOM 2426 C C . MET B 1 148 ? 1.87 -21.172 -14.203 1 97 148 MET B C 1
ATOM 2428 O O . MET B 1 148 ? 2.225 -21.531 -13.086 1 97 148 MET B O 1
ATOM 2432 N N . LYS B 1 149 ? 2.664 -21.031 -15.266 1 95.5 149 LYS B N 1
ATOM 2433 C CA . LYS B 1 149 ? 4.113 -21.172 -15.164 1 95.5 149 LYS B CA 1
ATOM 2434 C C . LYS B 1 149 ? 4.816 -19.828 -15.336 1 95.5 149 LYS B C 1
ATOM 2436 O O . LYS B 1 149 ? 5.914 -19.625 -14.812 1 95.5 149 LYS B O 1
ATOM 2441 N N . ARG B 1 150 ? 4.09 -18.969 -16.047 1 95.69 150 ARG B N 1
ATOM 2442 C CA . ARG B 1 150 ? 4.629 -17.641 -16.281 1 95.69 150 ARG B CA 1
ATOM 2443 C C . ARG B 1 150 ? 3.607 -16.562 -15.93 1 95.69 150 ARG B C 1
ATOM 2445 O O . ARG B 1 150 ? 2.473 -16.594 -16.406 1 95.69 150 ARG B O 1
ATOM 2452 N N . ILE B 1 151 ? 4.113 -15.664 -15.094 1 97.62 151 ILE B N 1
ATOM 2453 C CA . ILE B 1 151 ? 3.232 -14.586 -14.656 1 97.62 151 ILE B CA 1
ATOM 2454 C C . ILE B 1 151 ? 3.312 -13.422 -15.641 1 97.62 151 ILE B C 1
ATOM 2456 O O . ILE B 1 151 ? 4.406 -12.977 -16 1 97.62 151 ILE B O 1
ATOM 2460 N N . THR B 1 152 ? 2.131 -12.875 -16.031 1 97.5 152 THR B N 1
ATOM 2461 C CA . THR B 1 152 ? 2.119 -11.773 -17 1 97.5 152 THR B CA 1
ATOM 2462 C C . THR B 1 152 ? 1.499 -10.523 -16.375 1 97.5 152 THR B C 1
ATOM 2464 O O . THR B 1 152 ? 1.738 -9.406 -16.844 1 97.5 152 THR B O 1
ATOM 2467 N N . ALA B 1 153 ? 0.675 -10.703 -15.406 1 98.44 153 ALA B N 1
ATOM 2468 C CA . ALA B 1 153 ? 0.043 -9.562 -14.75 1 98.44 153 ALA B CA 1
ATOM 2469 C C . ALA B 1 153 ? -0.401 -9.914 -13.336 1 98.44 153 ALA B C 1
ATOM 2471 O O . ALA B 1 153 ? -0.667 -11.078 -13.031 1 98.44 153 ALA B O 1
ATOM 2472 N N . VAL B 1 154 ? -0.416 -8.961 -12.492 1 98.62 154 VAL B N 1
ATOM 2473 C CA . VAL B 1 154 ? -0.936 -9.07 -11.133 1 98.62 154 VAL B CA 1
ATOM 2474 C C . VAL B 1 154 ? -1.83 -7.867 -10.836 1 98.62 154 VAL B C 1
ATOM 2476 O O . VAL B 1 154 ? -1.529 -6.742 -11.242 1 98.62 154 VAL B O 1
ATOM 2479 N N . LYS B 1 155 ? -2.961 -8.07 -10.102 1 98.5 155 LYS B N 1
ATOM 2480 C CA . LYS B 1 155 ? -3.85 -6.957 -9.773 1 98.5 155 LYS B CA 1
ATOM 2481 C C . LYS B 1 155 ? -4.648 -7.25 -8.508 1 98.5 155 LYS B C 1
ATOM 2483 O O . LYS B 1 155 ? -4.895 -8.414 -8.172 1 98.5 155 LYS B O 1
ATOM 2488 N N . TYR B 1 156 ? -5.008 -6.227 -7.871 1 98.69 156 TYR B N 1
ATOM 2489 C CA . TYR B 1 156 ? -5.938 -6.344 -6.754 1 98.69 156 TYR B CA 1
ATOM 2490 C C . TYR B 1 156 ? -7.305 -6.828 -7.227 1 98.69 156 TYR B C 1
ATOM 2492 O O . TYR B 1 156 ? -7.848 -6.316 -8.211 1 98.69 156 TYR B O 1
ATOM 2500 N N . HIS B 1 157 ? -7.77 -7.793 -6.605 1 98.25 157 HIS B N 1
ATOM 2501 C CA . HIS B 1 157 ? -9.094 -8.367 -6.844 1 98.25 157 HIS B CA 1
ATOM 2502 C C . HIS B 1 157 ? -9.664 -8.977 -5.57 1 98.25 157 HIS B C 1
ATOM 2504 O O . HIS B 1 157 ? -9.25 -10.062 -5.16 1 98.25 157 HIS B O 1
ATOM 2510 N N . PHE B 1 158 ? -10.656 -8.312 -5.023 1 97.56 158 PHE B N 1
ATOM 2511 C CA . PHE B 1 158 ? -11.172 -8.703 -3.717 1 97.56 158 PHE B CA 1
ATOM 2512 C C . PHE B 1 158 ? -11.688 -10.141 -3.746 1 97.56 158 PHE B C 1
ATOM 2514 O O . PHE B 1 158 ? -12.461 -10.508 -4.633 1 97.56 158 PHE B O 1
ATOM 2521 N N . GLY B 1 159 ? -11.234 -10.867 -2.801 1 97.38 159 GLY B N 1
ATOM 2522 C CA . GLY B 1 159 ? -11.68 -12.25 -2.664 1 97.38 159 GLY B CA 1
ATOM 2523 C C . GLY B 1 159 ? -10.742 -13.242 -3.32 1 97.38 159 GLY B C 1
ATOM 2524 O O . GLY B 1 159 ? -10.789 -14.438 -3.01 1 97.38 159 GLY B O 1
ATOM 2525 N N . SER B 1 160 ? -9.984 -12.82 -4.297 1 98.5 160 SER B N 1
ATOM 2526 C CA . SER B 1 160 ? -9.047 -13.719 -4.969 1 98.5 160 SER B CA 1
ATOM 2527 C C . SER B 1 160 ? -7.914 -14.141 -4.035 1 98.5 160 SER B C 1
ATOM 2529 O O . SER B 1 160 ? -7.594 -13.422 -3.08 1 98.5 160 SER B O 1
ATOM 2531 N N . GLN B 1 161 ? -7.422 -15.305 -4.277 1 98.62 161 GLN B N 1
ATOM 2532 C CA . GLN B 1 161 ? -6.27 -15.852 -3.566 1 98.62 161 GLN B CA 1
ATOM 2533 C C . GLN B 1 161 ? -5.258 -16.453 -4.539 1 98.62 161 GLN B C 1
ATOM 2535 O O . GLN B 1 161 ? -5.617 -17.281 -5.379 1 98.62 161 GLN B O 1
ATOM 2540 N N . SER B 1 162 ? -4.086 -16 -4.402 1 98.75 162 SER B N 1
ATOM 2541 C CA . SER B 1 162 ? -3.047 -16.484 -5.309 1 98.75 162 SER B CA 1
ATOM 2542 C C . SER B 1 162 ? -1.76 -16.797 -4.555 1 98.75 162 SER B C 1
ATOM 2544 O O . SER B 1 162 ? -1.574 -16.359 -3.42 1 98.75 162 SER B O 1
ATOM 2546 N N . ALA B 1 163 ? -0.878 -17.594 -5.234 1 98.19 163 ALA B N 1
ATOM 2547 C CA . ALA B 1 163 ? 0.378 -17.938 -4.574 1 98.19 163 ALA B CA 1
ATOM 2548 C C . ALA B 1 163 ? 1.439 -18.344 -5.594 1 98.19 163 ALA B C 1
ATOM 2550 O O . ALA B 1 163 ? 1.111 -18.781 -6.699 1 98.19 163 ALA B O 1
ATOM 2551 N N . ILE B 1 164 ? 2.57 -18.047 -5.277 1 97 164 ILE B N 1
ATOM 2552 C CA . ILE B 1 164 ? 3.771 -18.609 -5.887 1 97 164 ILE B CA 1
ATOM 2553 C C . ILE B 1 164 ? 4.398 -19.625 -4.945 1 97 164 ILE B C 1
ATOM 2555 O O . ILE B 1 164 ? 4.621 -19.344 -3.766 1 97 164 ILE B O 1
ATOM 2559 N N . PHE B 1 165 ? 4.625 -20.828 -5.348 1 93.06 165 PHE B N 1
ATOM 2560 C CA . PHE B 1 165 ? 5.09 -21.875 -4.441 1 93.06 165 PHE B CA 1
ATOM 2561 C C . PHE B 1 165 ? 6.031 -22.828 -5.164 1 93.06 165 PHE B C 1
ATOM 2563 O O . PHE B 1 165 ? 6.047 -22.891 -6.395 1 93.06 165 PHE B O 1
ATOM 2570 N N . PRO B 1 166 ? 6.914 -23.438 -4.391 1 84.56 166 PRO B N 1
ATOM 2571 C CA . PRO B 1 166 ? 7.855 -24.375 -5.016 1 84.56 166 PRO B CA 1
ATOM 2572 C C . PRO B 1 166 ? 7.16 -25.562 -5.66 1 84.56 166 PRO B C 1
ATOM 2574 O O . PRO B 1 166 ? 6.129 -26.031 -5.168 1 84.56 166 PRO B O 1
ATOM 2577 N N . THR B 1 167 ? 7.645 -25.828 -6.82 1 77.19 167 THR B N 1
ATOM 2578 C CA . THR B 1 167 ? 7.094 -27.016 -7.473 1 77.19 167 THR B CA 1
ATOM 2579 C C . THR B 1 167 ? 7.727 -28.281 -6.91 1 77.19 167 THR B C 1
ATOM 2581 O O . THR B 1 167 ? 8.836 -28.25 -6.363 1 77.19 167 THR B O 1
ATOM 2584 N N . VAL B 1 168 ? 6.879 -29.391 -6.645 1 58.88 168 VAL B N 1
ATOM 2585 C CA . VAL B 1 168 ? 7.359 -30.688 -6.188 1 58.88 168 VAL B CA 1
ATOM 2586 C C . VAL B 1 168 ? 8.641 -31.062 -6.934 1 58.88 168 VAL B C 1
ATOM 2588 O O . VAL B 1 168 ? 9.5 -31.75 -6.391 1 58.88 168 VAL B O 1
ATOM 2591 N N . ALA B 1 169 ? 8.758 -30.766 -8.164 1 50.72 169 ALA B N 1
ATOM 2592 C CA . ALA B 1 169 ? 10.008 -31.156 -8.828 1 50.72 169 ALA B CA 1
ATOM 2593 C C . ALA B 1 169 ? 11.195 -30.422 -8.227 1 50.72 169 ALA B C 1
ATOM 2595 O O . ALA B 1 169 ? 12.312 -30.938 -8.195 1 50.72 169 ALA B O 1
ATOM 2596 N N . ASN B 1 170 ? 11.023 -29.234 -7.781 1 44.25 170 ASN B N 1
ATOM 2597 C CA . ASN B 1 170 ? 12.141 -28.5 -7.215 1 44.25 170 ASN B CA 1
ATOM 2598 C C . ASN B 1 170 ? 12.312 -28.781 -5.727 1 44.25 170 ASN B C 1
ATOM 2600 O O . ASN B 1 170 ? 13.086 -28.109 -5.043 1 44.25 170 ASN B O 1
ATOM 2604 N N . LEU B 1 171 ? 11.406 -29.438 -5.066 1 38.12 171 LEU B N 1
ATOM 2605 C CA . LEU B 1 171 ? 11.586 -29.922 -3.705 1 38.12 171 LEU B CA 1
ATOM 2606 C C . LEU B 1 171 ? 12.625 -31.031 -3.66 1 38.12 171 LEU B C 1
ATOM 2608 O O . LEU B 1 171 ? 12.453 -3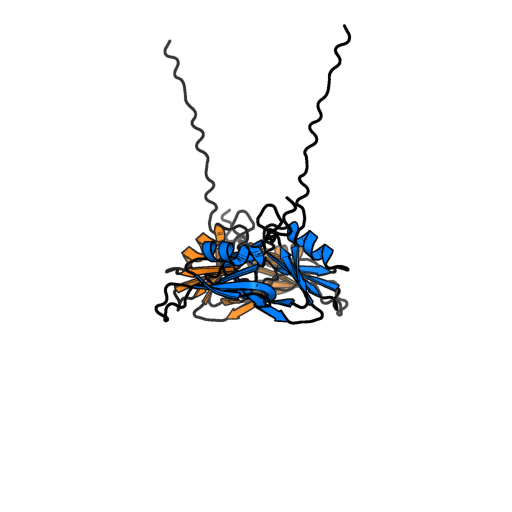2.062 -4.301 1 38.12 171 LEU B O 1
ATOM 2612 N N . ARG B 1 172 ? 13.867 -30.656 -3.736 1 34.66 172 ARG B N 1
ATOM 2613 C CA . ARG B 1 172 ? 14.875 -31.672 -3.482 1 34.66 172 ARG B CA 1
ATOM 2614 C C . ARG B 1 172 ? 14.445 -32.594 -2.355 1 34.66 172 ARG B C 1
ATOM 2616 O O . ARG B 1 172 ? 14.234 -32.156 -1.225 1 34.66 172 ARG B O 1
ATOM 2623 N N . ILE B 1 173 ? 13.68 -33.562 -2.588 1 26.77 173 ILE B N 1
ATOM 2624 C CA . ILE B 1 173 ? 13.68 -34.656 -1.624 1 26.77 173 ILE B CA 1
ATOM 2625 C C . ILE B 1 173 ? 15.094 -35.25 -1.508 1 26.77 173 ILE B C 1
ATOM 2627 O O . ILE B 1 173 ? 15.766 -35.438 -2.518 1 26.77 173 ILE B O 1
#

Foldseek 3Di:
DPPPPPPPDPDPPPPPLPLDKDKAAQKAFDDQFDDKDAAQDCVVLSVVQSVDPQFFKWKAFQVRNMIGTGSDGAKIDGGRRMMMIGFQDDDSGQKDKDAQKFWDADDWDKDWAQDVVVLCVVQLAQQKKKWDADDPVPPDRTTMIIGHNHTDMMHGHHPMMMMGHDHPVPPPD/DPPPPDPPPPDPPPPPLPLDKDKAAQKAFDDQFDDKDAAQDCVVLSVVQSVDPQFFKWKAFQVRNMIGTGSDGAKIDGGRRMMMIGFQDDDSGQKDKDAQKFWDADDWDKDWAQDVVVLCVVQLAQQKKKWDADDPPPPDRTTMIIGHNHTDMMHGHHPMMMMGHDHPVPPPD